Protein AF-A0A8S2EXE2-F1 (afdb_monomer_lite)

Foldseek 3Di:
DPFQWDDDVPDPDTDGPDDDPVPVAQFFHWDCPDPVDIDTLAADRDADQDFRTAHRWAEWDADPVQQKIWICRQVQQFIKIFHADPPDPDSHTGIDTQAHDDADQRGAHRWRYWDADPQGWIWTCRPVNRFIFIWDQDVNHTDGQDTHPPDDDPVSVVVSVVVVVVVVVVVVVVVVVVVVVVVVVVVVVVVVVVVVVVVVVVVVVPPDDDD

Secondary structure (DSSP, 8-state):
--EEEE--TT-SSPEEEEESTT-SS--EEEEEEETTEEEEEEE-SSB--STT-BSS--EEEEETTTTEEEEEEGGGTEEEEEEPPTT-SS--PEEEEEE-BSSSTT-BSSB---EE-TTSEEEEEEGGGTEEEEEEEETT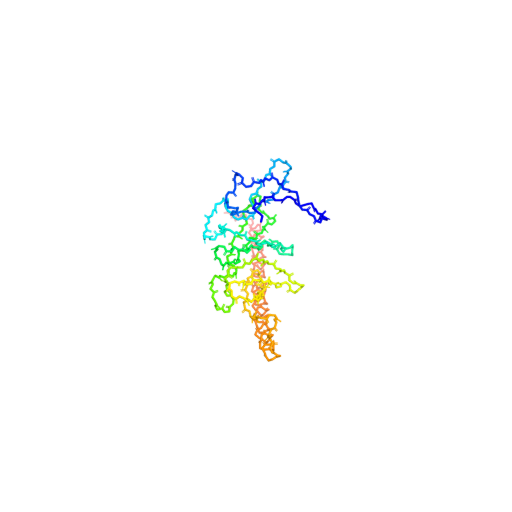EEEEEEE-TTT--HHHHHHHHHHHHHHHHHHHHHHHHHHHHHHHHHHHHHHHHHHHHHHHHHHHHS-----

Organism: NCBI:txid1234261

Radius of gyration: 25.33 Å; chains: 1; bounding box: 37×56×90 Å

Structure (mmCIF, N/CA/C/O backbone):
data_AF-A0A8S2EXE2-F1
#
_entry.id   AF-A0A8S2EXE2-F1
#
loop_
_atom_site.group_PDB
_atom_site.id
_atom_site.type_symbol
_atom_site.label_atom_id
_atom_site.label_alt_id
_atom_site.label_comp_id
_atom_site.label_asym_id
_atom_site.label_entity_id
_atom_site.label_seq_id
_atom_site.pdbx_PDB_ins_code
_atom_site.Cartn_x
_atom_site.Cartn_y
_atom_site.Cartn_z
_atom_site.occupancy
_atom_site.B_iso_or_equiv
_atom_site.auth_seq_id
_atom_site.auth_comp_id
_atom_site.auth_asym_id
_atom_site.auth_atom_id
_atom_site.pdbx_PDB_model_num
ATOM 1 N N . ASN A 1 1 ? -3.928 4.926 -18.328 1.00 43.78 1 ASN A N 1
ATOM 2 C CA . ASN A 1 1 ? -4.796 6.111 -18.515 1.00 43.78 1 ASN A CA 1
ATOM 3 C C . ASN A 1 1 ? -4.429 7.178 -17.500 1.00 43.78 1 ASN A C 1
ATOM 5 O O . ASN A 1 1 ? -4.755 7.020 -16.332 1.00 43.78 1 ASN A O 1
ATOM 9 N N . SER A 1 2 ? -3.748 8.236 -17.940 1.00 51.47 2 SER A N 1
ATOM 10 C CA . SER A 1 2 ? -3.293 9.360 -17.105 1.00 51.47 2 SER A CA 1
ATOM 11 C C . SER A 1 2 ? -4.448 10.324 -16.816 1.00 51.47 2 SER A C 1
ATOM 13 O O . SER A 1 2 ? -4.618 11.340 -17.490 1.00 51.47 2 SER A O 1
ATOM 15 N N . ARG A 1 3 ? -5.309 9.948 -15.868 1.00 47.94 3 ARG A N 1
ATOM 16 C CA . ARG A 1 3 ? -6.522 10.692 -15.507 1.00 47.94 3 ARG A CA 1
ATOM 17 C C . ARG A 1 3 ? -6.799 10.575 -14.012 1.00 47.94 3 ARG A C 1
ATOM 19 O O . ARG A 1 3 ? -6.664 9.489 -13.454 1.00 47.94 3 ARG A O 1
ATOM 26 N N . ILE A 1 4 ? -7.231 11.663 -13.381 1.00 54.75 4 ILE A N 1
ATOM 27 C CA . ILE A 1 4 ? -7.764 11.618 -12.012 1.00 54.75 4 ILE A CA 1
ATOM 28 C C . ILE A 1 4 ? -9.222 11.182 -12.107 1.00 54.75 4 ILE A C 1
ATOM 30 O O . ILE A 1 4 ? -9.989 11.760 -12.881 1.00 54.75 4 ILE A O 1
ATOM 34 N N . GLN A 1 5 ? -9.602 10.151 -11.349 1.00 53.56 5 GLN A N 1
ATOM 35 C CA . GLN A 1 5 ? -10.960 9.615 -11.372 1.00 53.56 5 GLN A CA 1
ATOM 36 C C . GLN A 1 5 ? -11.613 9.636 -9.998 1.00 53.56 5 GLN A C 1
ATOM 38 O O . GLN A 1 5 ? -11.017 9.214 -9.012 1.00 53.56 5 GLN A O 1
ATOM 43 N N . LYS A 1 6 ? -12.875 10.054 -9.962 1.00 54.69 6 LYS A N 1
ATOM 44 C CA . LYS A 1 6 ? -13.755 9.939 -8.804 1.00 54.69 6 LYS A CA 1
ATOM 45 C C . LYS A 1 6 ? -14.551 8.646 -8.889 1.00 54.69 6 LYS A C 1
ATOM 47 O O . LYS A 1 6 ? -15.189 8.383 -9.908 1.00 54.69 6 LYS A O 1
ATOM 52 N N . TRP A 1 7 ? -14.552 7.878 -7.807 1.00 48.66 7 TRP A N 1
ATOM 53 C CA . TRP A 1 7 ? -15.345 6.659 -7.675 1.00 48.66 7 TRP A CA 1
ATOM 54 C C . TRP A 1 7 ? -16.302 6.804 -6.496 1.00 48.66 7 TRP A C 1
ATOM 56 O O . TRP A 1 7 ? -15.881 7.106 -5.382 1.00 48.66 7 TRP A O 1
ATOM 66 N N . LEU A 1 8 ? -17.595 6.619 -6.759 1.00 48.84 8 LEU A N 1
ATOM 67 C CA . LEU A 1 8 ? -18.618 6.561 -5.718 1.00 48.84 8 LEU A CA 1
ATOM 68 C C . LEU A 1 8 ? -18.692 5.139 -5.154 1.00 48.84 8 LEU A C 1
ATOM 70 O O . LEU A 1 8 ? -18.437 4.167 -5.869 1.00 48.84 8 LEU A O 1
ATOM 74 N N . LEU A 1 9 ? -19.052 5.013 -3.875 1.00 39.03 9 LEU A N 1
ATOM 75 C CA . LEU A 1 9 ? -19.226 3.710 -3.235 1.00 39.03 9 LEU A CA 1
ATOM 76 C C . LEU A 1 9 ? -20.278 2.892 -4.008 1.00 39.03 9 LEU A C 1
ATOM 78 O O . LEU A 1 9 ? -21.403 3.348 -4.187 1.00 39.03 9 LEU A O 1
ATOM 82 N N . GLY A 1 10 ? -19.896 1.701 -4.480 1.00 51.94 10 GLY A N 1
ATOM 83 C CA . GLY A 1 10 ? -20.763 0.819 -5.274 1.00 51.94 10 GLY A CA 1
ATOM 84 C C . GLY A 1 10 ? -20.742 1.054 -6.792 1.00 51.94 10 GLY A C 1
ATOM 85 O O . GLY A 1 10 ? -21.452 0.359 -7.513 1.00 51.94 10 GLY A O 1
ATOM 86 N N . ALA A 1 11 ? -19.935 1.990 -7.303 1.00 49.50 11 ALA A N 1
ATOM 87 C CA . ALA A 1 11 ? -19.827 2.231 -8.742 1.00 49.50 11 ALA A CA 1
ATOM 88 C C . ALA A 1 11 ? -18.979 1.161 -9.458 1.00 49.50 11 ALA A C 1
ATOM 90 O O . ALA A 1 11 ? -17.901 0.791 -8.993 1.00 49.50 11 ALA A O 1
ATOM 91 N N . SER A 1 12 ? -19.427 0.725 -10.639 1.00 49.81 12 SER A N 1
ATOM 92 C CA . SER A 1 12 ? -18.684 -0.180 -11.533 1.00 49.81 12 SER A CA 1
ATOM 93 C C . SER A 1 12 ? -17.707 0.544 -12.473 1.00 49.81 12 SER A C 1
ATOM 95 O O . SER A 1 12 ? -16.945 -0.104 -13.188 1.00 49.81 12 SER A O 1
ATOM 97 N N . SER A 1 13 ? -17.712 1.882 -12.486 1.00 46.81 13 SER A N 1
ATOM 98 C CA . SER A 1 13 ? -16.797 2.722 -13.269 1.00 46.81 13 SER A CA 1
ATOM 99 C C . SER A 1 13 ? -16.632 4.110 -12.639 1.00 46.81 13 SER A C 1
ATOM 101 O O . SER A 1 13 ? -17.601 4.658 -12.114 1.00 46.81 13 SER A O 1
ATOM 103 N N . GLY A 1 14 ? -15.439 4.705 -12.729 1.00 55.44 14 GLY A N 1
ATOM 104 C CA . GLY A 1 14 ? -15.151 6.050 -12.213 1.00 55.44 14 GLY A CA 1
ATOM 105 C C . GLY A 1 14 ? -15.312 7.183 -13.232 1.00 55.44 14 GLY A C 1
ATOM 106 O O . GLY A 1 14 ? -15.078 7.002 -14.430 1.00 55.44 14 GLY A O 1
ATOM 107 N N . THR A 1 15 ? -15.635 8.379 -12.737 1.00 58.25 15 THR A N 1
ATOM 108 C CA . THR A 1 15 ? -15.770 9.621 -13.518 1.00 58.25 15 THR A CA 1
ATOM 109 C C . THR A 1 15 ? -14.430 10.344 -13.607 1.00 58.25 15 THR A C 1
ATOM 111 O O . THR A 1 15 ? -13.771 10.545 -12.592 1.00 58.25 15 THR A O 1
ATOM 114 N N . THR A 1 16 ? -14.013 10.764 -14.801 1.00 57.56 16 THR A N 1
ATOM 115 C CA . THR A 1 16 ? -12.760 11.517 -15.001 1.00 57.56 16 THR A CA 1
ATOM 116 C C . THR A 1 16 ? -12.937 12.982 -14.600 1.00 57.56 16 THR A C 1
ATOM 118 O O . THR A 1 16 ? -13.797 13.652 -15.159 1.00 57.56 16 THR A O 1
ATOM 121 N N . LEU A 1 17 ? -12.128 13.473 -13.657 1.00 56.22 17 LEU A N 1
ATOM 122 C CA . LEU A 1 17 ? -12.177 14.857 -13.161 1.00 56.22 17 LEU A CA 1
ATOM 123 C C . LEU A 1 17 ? -11.232 15.804 -13.920 1.00 56.22 17 LEU A C 1
ATOM 125 O O . LEU A 1 17 ? -11.503 16.994 -14.008 1.00 56.22 17 LEU A O 1
ATOM 129 N N . THR A 1 18 ? -10.133 15.291 -14.477 1.00 54.22 18 THR A N 1
ATOM 130 C CA . THR A 1 18 ? -9.231 16.046 -15.365 1.00 54.22 18 THR A CA 1
ATOM 131 C C . THR A 1 18 ? -8.449 15.094 -16.280 1.00 54.22 18 THR A C 1
ATOM 133 O O . THR A 1 18 ? -8.228 13.927 -15.926 1.00 54.22 18 THR A O 1
ATOM 136 N N . SER A 1 19 ? -8.058 15.572 -17.466 1.00 50.47 19 SER A N 1
ATOM 137 C CA . SER A 1 19 ? -7.368 14.802 -18.512 1.00 50.47 19 SER A CA 1
ATOM 138 C C . SER A 1 19 ? -6.109 15.505 -19.028 1.00 50.47 19 SER A C 1
ATOM 140 O O . SER A 1 19 ? -6.178 16.682 -19.362 1.00 50.47 19 SER A O 1
ATOM 142 N N . TYR A 1 20 ? -5.019 14.731 -19.139 1.00 45.31 20 TYR A N 1
ATOM 143 C CA . TYR A 1 20 ? -3.708 14.904 -19.808 1.00 45.31 20 TYR A CA 1
ATOM 144 C C . TYR A 1 20 ? -3.058 16.300 -19.946 1.00 45.31 20 TYR A C 1
ATOM 146 O O . TYR A 1 20 ? -1.873 16.418 -19.651 1.00 45.31 20 TYR A O 1
ATOM 154 N N . ASN A 1 21 ? -3.765 17.357 -20.348 1.00 45.62 21 ASN A N 1
ATOM 155 C CA . ASN A 1 21 ? -3.145 18.636 -20.720 1.00 45.62 21 ASN A CA 1
ATOM 156 C C . ASN A 1 21 ? -2.601 19.455 -19.531 1.00 45.62 21 ASN A C 1
ATOM 158 O O . ASN A 1 21 ? -1.876 20.416 -19.762 1.00 45.62 21 ASN A O 1
ATOM 162 N N . GLU A 1 22 ? -2.866 19.047 -18.283 1.00 46.47 22 GLU A N 1
ATOM 163 C CA . GLU A 1 22 ? -2.292 19.674 -17.074 1.00 46.47 22 GLU A CA 1
ATOM 164 C C . GLU A 1 22 ? -1.470 18.722 -16.181 1.00 46.47 22 GLU A C 1
ATOM 166 O O . GLU A 1 22 ? -0.965 19.128 -15.138 1.00 46.47 22 GLU A O 1
ATOM 171 N N . LEU A 1 23 ? -1.316 17.443 -16.549 1.00 51.91 23 LEU A N 1
ATOM 172 C CA . LEU A 1 23 ? -0.724 16.415 -15.675 1.00 51.91 23 LEU A CA 1
ATOM 173 C C . LEU A 1 23 ? 0.112 15.414 -16.482 1.00 51.91 23 LEU A C 1
ATOM 175 O O . LEU A 1 23 ? -0.217 14.230 -16.570 1.00 51.91 23 LEU A O 1
ATOM 179 N N . SER A 1 24 ? 1.213 15.879 -17.067 1.00 40.88 24 SER A N 1
ATOM 180 C CA . SER A 1 24 ? 2.084 15.090 -17.952 1.00 40.88 24 SER A CA 1
ATOM 181 C C . SER A 1 24 ? 2.764 13.870 -17.302 1.00 40.88 24 SER A C 1
ATOM 183 O O . SER A 1 24 ? 3.432 13.115 -18.000 1.00 40.88 24 SER A O 1
ATOM 185 N N . SER A 1 25 ? 2.585 13.623 -16.000 1.00 51.00 25 SER A N 1
ATOM 186 C CA . SER A 1 25 ? 2.956 12.394 -15.275 1.00 51.00 25 SER A CA 1
ATOM 187 C C . SER A 1 25 ? 2.327 12.450 -13.875 1.00 51.00 25 SER A C 1
ATOM 189 O O . SER A 1 25 ? 2.848 13.176 -13.026 1.00 51.00 25 SER A O 1
ATOM 191 N N . PRO A 1 26 ? 1.191 11.783 -13.588 1.00 54.88 26 PRO A N 1
ATOM 192 C CA . PRO A 1 26 ? 0.554 11.913 -12.281 1.00 54.88 26 PRO A CA 1
ATOM 193 C C . PRO A 1 26 ? 1.374 11.168 -11.223 1.00 54.88 26 PRO A C 1
ATOM 195 O O . PRO A 1 26 ? 1.246 9.964 -11.044 1.00 54.88 26 PRO A O 1
ATOM 198 N N . ASN A 1 27 ? 2.210 11.902 -10.497 1.00 52.50 27 ASN A N 1
ATOM 199 C CA . ASN A 1 27 ? 3.045 11.384 -9.411 1.00 52.50 27 ASN A CA 1
ATOM 200 C C . ASN A 1 27 ? 2.335 11.462 -8.052 1.00 52.50 27 ASN A C 1
ATOM 202 O O . ASN A 1 27 ? 2.967 11.625 -7.008 1.00 52.50 27 ASN A O 1
ATOM 206 N N . SER A 1 28 ? 0.999 11.451 -8.050 1.00 52.97 28 SER A N 1
ATOM 207 C CA . SER A 1 28 ? 0.178 11.582 -6.843 1.00 52.97 28 SER A CA 1
ATOM 208 C C . SER A 1 28 ? -1.221 11.019 -7.013 1.00 52.97 28 SER A C 1
ATOM 210 O O . SER A 1 28 ? -1.784 11.036 -8.108 1.00 52.97 28 SER A O 1
ATOM 212 N N . ILE A 1 29 ? -1.784 10.564 -5.897 1.00 56.81 29 ILE A N 1
ATOM 213 C CA . ILE A 1 29 ? -3.162 10.089 -5.779 1.00 56.81 29 ILE A CA 1
ATOM 214 C C . ILE A 1 29 ? -3.973 11.193 -5.109 1.00 56.81 29 ILE A C 1
ATOM 216 O O . ILE A 1 29 ? -3.570 11.726 -4.074 1.00 56.81 29 ILE A O 1
ATOM 220 N N . PHE A 1 30 ? -5.121 11.526 -5.692 1.00 57.25 30 PHE A N 1
ATOM 221 C CA . PHE A 1 30 ? -6.022 12.555 -5.182 1.00 57.25 30 PHE A CA 1
ATOM 222 C C . PHE A 1 30 ? -7.317 11.923 -4.683 1.00 57.25 30 PHE A C 1
ATOM 224 O O . PHE A 1 30 ? -7.875 11.047 -5.345 1.00 57.25 30 PHE A O 1
ATOM 231 N N . VAL A 1 31 ? -7.817 12.403 -3.545 1.00 53.69 31 VAL A N 1
ATOM 232 C CA . VAL A 1 31 ? -9.176 12.114 -3.070 1.00 53.69 31 VAL A CA 1
ATOM 233 C C . VAL A 1 31 ? -9.955 13.423 -3.046 1.00 53.69 31 VAL A C 1
ATOM 235 O O . VAL A 1 31 ? -9.473 14.446 -2.559 1.00 53.69 31 VAL A O 1
ATOM 238 N N . ASP A 1 32 ? -11.154 13.382 -3.618 1.00 47.00 32 ASP A N 1
ATOM 239 C CA . ASP A 1 32 ? -12.111 14.485 -3.616 1.00 47.00 32 ASP A CA 1
ATOM 240 C C . ASP A 1 32 ? -12.873 14.458 -2.284 1.00 47.00 32 ASP A C 1
ATOM 242 O O . ASP A 1 32 ? -13.750 13.614 -2.089 1.00 47.00 32 ASP A O 1
ATOM 246 N N . THR A 1 33 ? -12.481 15.307 -1.331 1.00 50.53 33 THR A N 1
ATOM 247 C CA . THR A 1 33 ? -13.028 15.287 0.039 1.00 50.53 33 THR A CA 1
ATOM 248 C C . THR A 1 33 ? -14.319 16.105 0.159 1.00 50.53 33 THR A C 1
ATOM 250 O O . THR A 1 33 ? -15.148 15.820 1.020 1.00 50.53 33 THR A O 1
ATOM 253 N N . THR A 1 34 ? -14.546 17.053 -0.758 1.00 49.59 34 THR A N 1
ATOM 254 C CA . THR A 1 34 ? -15.818 17.748 -1.033 1.00 49.59 34 THR A CA 1
ATOM 255 C C . THR A 1 34 ? -15.841 18.125 -2.513 1.00 49.59 34 THR A C 1
ATOM 257 O O . THR A 1 34 ? -14.774 18.317 -3.076 1.00 49.59 34 THR A O 1
ATOM 260 N N . SER A 1 35 ? -17.005 18.312 -3.158 1.00 51.09 35 SER A N 1
ATOM 261 C CA . SER A 1 35 ? -17.092 18.591 -4.615 1.00 51.09 35 SER A CA 1
ATOM 262 C C . SER A 1 35 ? -16.386 19.876 -5.104 1.00 51.09 35 SER A C 1
ATOM 264 O O . SER A 1 35 ? -16.577 20.278 -6.250 1.00 51.09 35 SER A O 1
ATOM 266 N N . THR A 1 36 ? -15.641 20.557 -4.233 1.00 46.06 36 THR A N 1
ATOM 267 C CA . THR A 1 36 ? -14.895 21.792 -4.475 1.00 46.06 36 THR A CA 1
ATOM 268 C C . THR A 1 36 ? -13.452 21.753 -3.947 1.00 46.06 36 THR A C 1
ATOM 270 O O . THR A 1 36 ? -12.743 22.747 -4.099 1.00 46.06 36 THR A O 1
ATOM 273 N N . LYS A 1 37 ? -12.980 20.650 -3.335 1.00 52.66 37 LYS A N 1
ATOM 274 C CA . LYS A 1 37 ? -11.606 20.529 -2.813 1.00 52.66 37 LYS A CA 1
ATOM 275 C C . LYS A 1 37 ? -11.005 19.151 -3.091 1.00 52.66 37 LYS A C 1
ATOM 277 O O . LYS A 1 37 ? -11.411 18.142 -2.519 1.00 52.66 37 LYS A O 1
ATOM 282 N N . SER A 1 38 ? -9.960 19.139 -3.914 1.00 54.69 38 SER A N 1
ATOM 283 C CA . SER A 1 38 ? -9.096 17.976 -4.119 1.00 54.69 38 SER A CA 1
ATOM 284 C C . SER A 1 38 ? -7.887 18.040 -3.191 1.00 54.69 38 SER A C 1
ATOM 286 O O . SER A 1 38 ? -7.263 19.092 -3.053 1.00 54.69 38 SER A O 1
ATOM 288 N N . GLN A 1 39 ? -7.539 16.910 -2.581 1.00 65.56 39 GLN A N 1
ATOM 289 C CA . GLN A 1 39 ? -6.373 16.792 -1.712 1.00 65.56 39 GLN A CA 1
ATOM 290 C C . GLN A 1 39 ? -5.478 15.643 -2.169 1.00 65.56 39 GLN A C 1
ATOM 292 O O . GLN A 1 39 ? -5.967 14.582 -2.562 1.00 65.56 39 GLN A O 1
ATOM 297 N N . ILE A 1 40 ? -4.163 15.860 -2.112 1.00 69.06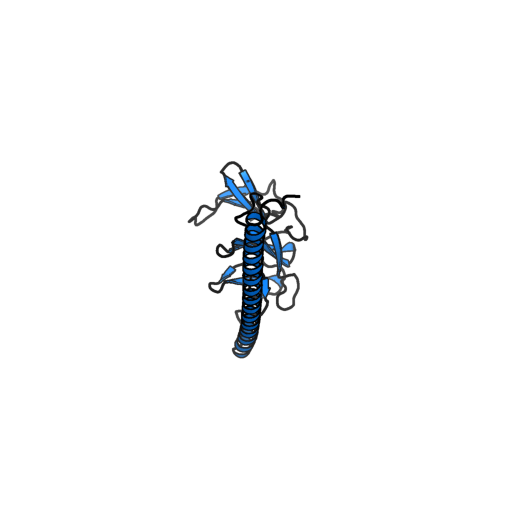 40 ILE A N 1
ATOM 298 C CA . ILE A 1 40 ? -3.173 14.800 -2.308 1.00 69.06 40 ILE A CA 1
ATOM 299 C C . ILE A 1 40 ? -3.230 13.874 -1.093 1.00 69.06 40 ILE A C 1
ATOM 301 O O . ILE A 1 40 ? -3.136 14.332 0.043 1.00 69.06 40 ILE A O 1
ATOM 305 N N . VAL A 1 41 ? -3.398 12.578 -1.340 1.00 71.69 41 VAL A N 1
ATOM 306 C CA . VAL A 1 41 ? -3.449 11.545 -0.291 1.00 71.69 41 VAL A CA 1
ATOM 307 C C . VAL A 1 41 ? -2.274 10.573 -0.348 1.00 71.69 41 VAL A C 1
ATOM 309 O O . VAL A 1 41 ? -2.141 9.727 0.524 1.00 71.69 41 VAL A O 1
ATOM 312 N N . ALA A 1 42 ? -1.449 10.666 -1.388 1.00 77.94 42 ALA A N 1
ATOM 313 C CA . ALA A 1 42 ? -0.182 9.963 -1.538 1.00 77.94 42 ALA A CA 1
ATOM 314 C C . ALA A 1 42 ? 0.612 10.624 -2.666 1.00 77.94 42 ALA A C 1
ATOM 316 O O . ALA A 1 42 ? 0.021 11.037 -3.670 1.00 77.94 42 ALA A O 1
ATOM 317 N N . GLY A 1 43 ? 1.934 10.696 -2.526 1.00 80.75 43 GLY A N 1
ATOM 318 C CA . GLY A 1 43 ? 2.758 11.542 -3.385 1.00 80.75 43 GLY A CA 1
ATOM 319 C C . GLY A 1 43 ? 2.860 12.979 -2.864 1.00 80.75 43 GLY A C 1
ATOM 320 O O . GLY A 1 43 ? 2.197 13.365 -1.903 1.00 80.75 43 GLY A O 1
ATOM 321 N N . THR A 1 44 ? 3.649 13.798 -3.556 1.00 76.69 44 THR A N 1
ATOM 322 C CA . THR A 1 44 ? 3.857 15.231 -3.243 1.00 76.69 44 THR A CA 1
ATOM 323 C C . THR A 1 44 ? 3.415 16.172 -4.370 1.00 76.69 44 THR A C 1
ATOM 325 O O . THR A 1 44 ? 3.694 17.368 -4.369 1.00 76.69 44 THR A O 1
ATOM 328 N N . GLY A 1 45 ? 2.755 15.635 -5.387 1.00 71.44 45 GLY A N 1
ATOM 329 C CA . GLY A 1 45 ? 2.401 16.304 -6.638 1.00 71.44 45 GLY A CA 1
ATOM 330 C C . GLY A 1 45 ? 3.540 16.337 -7.658 1.00 71.44 45 GLY A C 1
ATOM 331 O O . GLY A 1 45 ? 3.324 16.759 -8.792 1.00 71.44 45 GLY A O 1
ATOM 332 N N . ARG A 1 46 ? 4.750 15.893 -7.289 1.00 76.44 46 ARG A N 1
ATOM 333 C CA . ARG A 1 46 ? 5.956 15.954 -8.126 1.00 76.44 46 ARG A CA 1
ATOM 334 C C . ARG A 1 46 ? 6.593 14.579 -8.285 1.00 76.44 46 ARG A C 1
ATOM 336 O O . ARG A 1 46 ? 6.560 13.767 -7.365 1.00 76.44 46 ARG A O 1
ATOM 343 N N . SER A 1 47 ? 7.176 14.345 -9.462 1.00 81.81 47 SER A N 1
ATOM 344 C CA . SER A 1 47 ? 7.960 13.135 -9.720 1.00 81.81 47 SER A CA 1
ATOM 345 C C . SER A 1 47 ? 9.179 13.109 -8.822 1.00 81.81 47 SER A C 1
ATOM 347 O O . SER A 1 47 ? 9.879 14.117 -8.723 1.00 81.81 47 SER A O 1
ATOM 349 N N . GLY A 1 48 ? 9.477 11.956 -8.241 1.00 86.94 48 GLY A N 1
ATOM 350 C CA . GLY A 1 48 ? 10.699 11.779 -7.475 1.00 86.94 48 GLY A CA 1
ATOM 351 C C . GLY A 1 48 ? 10.840 10.371 -6.924 1.00 86.94 48 GLY A C 1
ATOM 352 O O . GLY A 1 48 ? 9.976 9.525 -7.140 1.00 86.94 48 GLY A O 1
ATOM 353 N N . ASN A 1 49 ? 11.954 10.121 -6.244 1.00 92.62 49 ASN A N 1
ATOM 354 C CA . ASN A 1 49 ? 12.322 8.809 -5.708 1.00 92.62 49 ASN A CA 1
ATOM 355 C C . ASN A 1 49 ? 12.539 8.811 -4.190 1.00 92.62 49 ASN A C 1
ATOM 357 O O . ASN A 1 49 ? 12.867 7.771 -3.619 1.00 92.62 49 ASN A O 1
ATOM 361 N N . GLN A 1 50 ? 12.372 9.960 -3.532 1.00 92.94 50 GLN A N 1
ATOM 362 C CA . GLN A 1 50 ? 12.416 10.023 -2.075 1.00 92.94 50 GLN A CA 1
ATOM 363 C C . GLN A 1 50 ? 11.202 9.299 -1.486 1.00 92.94 50 GLN A C 1
ATOM 365 O O . GLN A 1 50 ? 10.195 9.098 -2.170 1.00 92.94 50 GLN A O 1
ATOM 370 N N . THR A 1 51 ? 11.294 8.876 -0.227 1.00 87.19 51 THR A N 1
ATOM 371 C CA . THR A 1 51 ? 10.119 8.457 0.556 1.00 87.19 51 THR A CA 1
ATOM 372 C C . THR A 1 51 ? 9.037 9.521 0.424 1.00 87.19 51 THR A C 1
ATOM 374 O O . THR A 1 51 ? 9.388 10.686 0.512 1.00 87.19 51 THR A O 1
ATOM 377 N N . ASP A 1 52 ? 7.780 9.120 0.214 1.00 84.38 52 ASP A N 1
ATOM 378 C CA . ASP A 1 52 ? 6.617 9.980 -0.101 1.00 84.38 52 ASP A CA 1
ATOM 379 C C . ASP A 1 52 ? 6.477 10.498 -1.543 1.00 84.38 52 ASP A C 1
ATOM 381 O O . ASP A 1 52 ? 5.380 10.904 -1.929 1.00 84.38 52 ASP A O 1
ATOM 385 N N . GLN A 1 53 ? 7.526 10.435 -2.366 1.00 88.62 53 GLN A N 1
ATOM 386 C CA . GLN A 1 53 ? 7.469 10.824 -3.776 1.00 88.62 53 GLN A CA 1
ATOM 387 C C . GLN A 1 53 ? 7.141 9.617 -4.650 1.00 88.62 53 GLN A C 1
ATOM 389 O O . GLN A 1 53 ? 7.507 8.490 -4.336 1.00 88.62 53 GLN A O 1
ATOM 394 N N . LEU A 1 54 ? 6.464 9.841 -5.771 1.00 85.25 54 LEU A N 1
ATOM 395 C CA . LEU A 1 54 ? 6.134 8.772 -6.713 1.00 85.25 54 LEU A CA 1
ATOM 396 C C . LEU A 1 54 ? 6.730 9.088 -8.083 1.00 85.25 54 LEU A C 1
ATOM 398 O O . LEU A 1 54 ? 6.983 10.247 -8.415 1.00 85.25 54 LEU A O 1
ATOM 402 N N . SER A 1 55 ? 6.944 8.052 -8.880 1.00 90.06 55 SER A N 1
ATOM 403 C CA . SER A 1 55 ? 7.428 8.116 -10.251 1.00 90.06 55 SER A CA 1
ATOM 404 C C . SER A 1 55 ? 6.613 7.154 -11.107 1.00 90.06 55 SER A C 1
ATOM 406 O O . SER A 1 55 ? 6.797 5.939 -11.071 1.00 90.06 55 SER A O 1
ATOM 408 N N . SER A 1 56 ? 5.692 7.701 -11.903 1.00 87.31 56 SER A N 1
ATOM 409 C CA . SER A 1 56 ? 4.804 6.916 -12.780 1.00 87.31 56 SER A CA 1
ATOM 410 C C . SER A 1 56 ? 4.039 5.779 -12.066 1.00 87.31 56 SER A C 1
ATOM 412 O O . SER A 1 56 ? 4.062 4.651 -12.552 1.00 87.31 56 SER A O 1
ATOM 414 N N . PRO A 1 57 ? 3.363 6.020 -10.926 1.00 88.81 57 PRO A N 1
ATOM 415 C CA . PRO A 1 57 ? 2.644 4.969 -10.205 1.00 88.81 57 PRO A CA 1
ATOM 416 C C . PRO A 1 57 ? 1.534 4.347 -11.072 1.00 88.81 57 PRO A C 1
ATOM 418 O O . PRO A 1 57 ? 0.780 5.070 -11.728 1.00 88.81 57 PRO A O 1
ATOM 421 N N . LEU A 1 58 ? 1.414 3.014 -11.068 1.00 85.12 58 LEU A N 1
ATOM 422 C CA . LEU A 1 58 ? 0.450 2.287 -11.918 1.00 85.12 58 LEU A CA 1
ATOM 423 C C . LEU A 1 58 ? -0.671 1.586 -11.147 1.00 85.12 58 LEU A C 1
ATOM 425 O O . LEU A 1 58 ? -1.768 1.435 -11.684 1.00 85.12 58 LEU A O 1
ATOM 429 N N . GLY A 1 59 ? -0.419 1.203 -9.897 1.00 85.00 59 GLY A N 1
ATOM 430 C CA . GLY A 1 59 ? -1.347 0.420 -9.086 1.00 85.00 59 GLY A CA 1
ATOM 431 C C . GLY A 1 59 ? -1.552 1.012 -7.707 1.00 85.00 59 GLY A C 1
ATOM 432 O O . GLY A 1 59 ? -0.621 1.569 -7.125 1.00 85.00 59 GLY A O 1
ATOM 433 N N . ILE A 1 60 ? -2.767 0.885 -7.173 1.00 89.31 60 ILE A N 1
ATOM 434 C CA . ILE A 1 60 ? -3.114 1.382 -5.840 1.00 89.31 60 ILE A CA 1
ATOM 435 C C . ILE A 1 60 ? -4.012 0.380 -5.123 1.00 89.31 60 ILE A C 1
ATOM 437 O O . ILE A 1 60 ? -4.924 -0.194 -5.720 1.00 89.31 60 ILE A O 1
ATOM 441 N N . LYS A 1 61 ? -3.808 0.202 -3.817 1.00 87.38 61 LYS A N 1
ATOM 442 C CA . LYS A 1 61 ? -4.680 -0.641 -3.001 1.00 87.38 61 LYS A CA 1
ATOM 443 C C . LYS A 1 61 ? -4.851 -0.083 -1.602 1.00 87.38 61 LYS A C 1
ATOM 445 O O . LYS A 1 61 ? -3.877 0.111 -0.883 1.00 87.38 61 LYS A O 1
ATOM 450 N N . PHE A 1 62 ? -6.103 0.129 -1.209 1.00 84.62 62 PHE A N 1
ATOM 451 C CA . PHE A 1 62 ? -6.438 0.551 0.144 1.00 84.62 62 PHE A CA 1
ATOM 452 C C . PHE A 1 62 ? -6.762 -0.653 1.029 1.00 84.62 62 PHE A C 1
ATOM 454 O O . PHE A 1 62 ? -7.622 -1.473 0.693 1.00 84.62 62 PHE A O 1
ATOM 461 N N . ASP A 1 63 ? -6.073 -0.745 2.160 1.00 83.50 63 ASP A N 1
ATOM 462 C CA . ASP A 1 63 ? -6.379 -1.644 3.261 1.00 83.50 63 ASP A CA 1
ATOM 463 C C . ASP A 1 63 ? -7.211 -0.902 4.307 1.00 83.50 63 ASP A C 1
ATOM 465 O O . ASP A 1 63 ? -6.686 -0.185 5.160 1.00 83.50 63 ASP A O 1
ATOM 469 N N . LEU A 1 64 ? -8.527 -1.107 4.255 1.00 76.06 64 LEU A N 1
ATOM 470 C CA . LEU A 1 64 ? -9.469 -0.524 5.210 1.00 76.06 64 LEU A CA 1
ATOM 471 C C . LEU A 1 64 ? -9.239 -1.001 6.649 1.00 76.06 64 LEU A C 1
ATOM 473 O O . LEU A 1 64 ? -9.654 -0.316 7.578 1.00 76.06 64 LEU A O 1
ATOM 477 N N . ARG A 1 65 ? -8.608 -2.167 6.852 1.00 80.31 65 ARG A N 1
ATOM 478 C CA . ARG A 1 65 ? -8.418 -2.733 8.192 1.00 80.31 65 ARG A CA 1
ATOM 479 C C . ARG A 1 65 ? -7.369 -1.961 8.981 1.00 80.31 65 ARG A C 1
ATOM 481 O O . ARG A 1 65 ? -7.566 -1.724 10.166 1.00 80.31 65 ARG A O 1
ATOM 488 N N . ASN A 1 66 ? -6.275 -1.592 8.320 1.00 79.06 66 ASN A N 1
ATOM 489 C CA . ASN A 1 66 ? -5.144 -0.909 8.947 1.00 79.06 66 ASN A CA 1
ATOM 490 C C . ASN A 1 66 ? -4.987 0.546 8.485 1.00 79.06 66 ASN A C 1
ATOM 492 O O . ASN A 1 66 ? -4.023 1.198 8.878 1.00 79.06 66 ASN A O 1
ATOM 496 N N . LEU A 1 67 ? -5.918 1.044 7.662 1.00 82.81 67 LEU A N 1
ATOM 497 C CA . LEU A 1 67 ? -5.903 2.390 7.082 1.00 82.81 67 LEU A CA 1
ATOM 498 C C . LEU A 1 67 ? -4.593 2.688 6.337 1.00 82.81 67 LEU A C 1
ATOM 500 O O . LEU A 1 67 ? -3.988 3.744 6.505 1.00 82.81 67 LEU A O 1
ATOM 504 N N . ASN A 1 68 ? -4.159 1.741 5.504 1.00 84.69 68 ASN A N 1
ATOM 505 C CA . ASN A 1 68 ? -2.959 1.871 4.679 1.00 84.69 68 ASN A CA 1
ATOM 506 C C . ASN A 1 68 ? -3.336 1.974 3.198 1.00 84.69 68 ASN A C 1
ATOM 508 O O . ASN A 1 68 ? -4.130 1.179 2.698 1.00 84.69 68 ASN A O 1
ATOM 512 N N . LEU A 1 69 ? -2.720 2.901 2.471 1.00 87.38 69 LEU A N 1
ATOM 513 C CA . LEU A 1 69 ? -2.735 2.941 1.012 1.00 87.38 69 LEU A CA 1
ATOM 514 C C . LEU A 1 69 ? -1.391 2.454 0.489 1.00 87.38 69 LEU A C 1
ATOM 516 O O . LEU A 1 69 ? -0.359 3.059 0.756 1.00 87.38 69 LEU A O 1
ATOM 520 N N . TYR A 1 70 ? -1.410 1.372 -0.272 1.00 90.06 70 TYR A N 1
ATOM 521 C CA . TYR A 1 70 ? -0.240 0.858 -0.966 1.00 90.06 70 TYR A CA 1
ATOM 522 C C . TYR A 1 70 ? -0.251 1.344 -2.410 1.00 90.06 70 TYR A C 1
ATOM 524 O O . TYR A 1 70 ? -1.303 1.346 -3.055 1.00 90.06 70 TYR A O 1
ATOM 532 N N . VAL A 1 71 ? 0.913 1.731 -2.918 1.00 92.62 71 VAL A N 1
ATOM 533 C CA . VAL A 1 71 ? 1.101 2.266 -4.266 1.00 92.62 71 VAL A CA 1
ATOM 534 C C . VAL A 1 71 ? 2.221 1.503 -4.958 1.00 92.62 71 VAL A C 1
ATOM 536 O O . VAL A 1 71 ? 3.333 1.430 -4.438 1.00 92.62 71 VAL A O 1
ATOM 539 N N . ALA A 1 72 ? 1.928 0.934 -6.128 1.00 93.81 72 ALA A N 1
ATOM 540 C CA . ALA A 1 72 ? 2.921 0.347 -7.015 1.00 93.81 72 ALA A CA 1
ATOM 541 C C . ALA A 1 72 ? 3.586 1.480 -7.787 1.00 93.81 72 ALA A C 1
ATOM 543 O O . ALA A 1 72 ? 3.059 1.990 -8.781 1.00 93.81 72 ALA A O 1
ATOM 544 N N . ASP A 1 73 ? 4.731 1.898 -7.268 1.00 94.69 73 ASP A N 1
ATOM 545 C CA . ASP A 1 73 ? 5.520 3.009 -7.763 1.00 94.69 73 ASP A CA 1
ATOM 546 C C . ASP A 1 73 ? 6.466 2.502 -8.858 1.00 94.69 73 ASP A C 1
ATOM 548 O O . ASP A 1 73 ? 7.656 2.254 -8.641 1.00 94.69 73 ASP A O 1
ATOM 552 N N . TYR A 1 74 ? 5.871 2.244 -10.025 1.00 93.94 74 TYR A N 1
ATOM 553 C CA . TYR A 1 74 ? 6.483 1.540 -11.152 1.00 93.94 74 TYR A CA 1
ATOM 554 C C . TYR A 1 74 ? 7.846 2.119 -11.543 1.00 93.94 74 TYR A C 1
ATOM 556 O O . TYR A 1 74 ? 8.817 1.373 -11.649 1.00 93.94 74 TYR A O 1
ATOM 564 N N . GLY A 1 75 ? 7.945 3.443 -11.703 1.00 93.12 75 GLY A N 1
ATOM 565 C CA . GLY A 1 75 ? 9.174 4.113 -12.135 1.00 93.12 75 GLY A CA 1
ATOM 566 C C . GLY A 1 75 ? 10.306 4.036 -11.111 1.00 93.12 75 GLY A C 1
ATOM 567 O O . GLY A 1 75 ? 11.472 4.133 -11.485 1.00 93.12 75 GLY A O 1
ATOM 568 N N . ASN A 1 76 ? 9.978 3.802 -9.839 1.00 96.19 76 ASN A N 1
ATOM 569 C CA . ASN A 1 76 ? 10.948 3.599 -8.764 1.00 96.19 76 ASN A CA 1
ATOM 570 C C . ASN A 1 76 ? 11.128 2.119 -8.384 1.00 96.19 76 ASN A C 1
ATOM 572 O O . ASN A 1 76 ? 11.903 1.817 -7.478 1.00 96.19 76 ASN A O 1
ATOM 576 N N . ASN A 1 77 ? 10.456 1.188 -9.074 1.00 96.62 77 ASN A N 1
ATOM 577 C CA . ASN A 1 77 ? 10.528 -0.253 -8.821 1.00 96.62 77 ASN A CA 1
ATOM 578 C C . ASN A 1 77 ? 10.203 -0.645 -7.368 1.00 96.62 77 ASN A C 1
ATOM 580 O O . ASN A 1 77 ? 10.866 -1.505 -6.794 1.00 96.62 77 ASN A O 1
ATOM 584 N N . ARG A 1 78 ? 9.207 -0.011 -6.744 1.00 95.44 78 ARG A N 1
ATOM 585 C CA . ARG A 1 78 ? 8.904 -0.232 -5.321 1.00 95.44 78 ARG A CA 1
ATOM 586 C C . ARG A 1 78 ? 7.411 -0.280 -5.027 1.00 95.44 78 ARG A C 1
ATOM 588 O O . ARG A 1 78 ? 6.597 0.160 -5.837 1.00 95.44 78 ARG A O 1
ATOM 595 N N . ILE A 1 79 ? 7.069 -0.775 -3.839 1.00 94.00 79 ILE A N 1
ATOM 596 C CA . ILE A 1 79 ? 5.764 -0.513 -3.221 1.00 94.00 79 ILE A CA 1
ATOM 597 C C . ILE A 1 79 ? 5.954 0.509 -2.107 1.00 94.00 79 ILE A C 1
ATOM 599 O O . ILE A 1 79 ? 6.687 0.255 -1.146 1.00 94.00 79 ILE A O 1
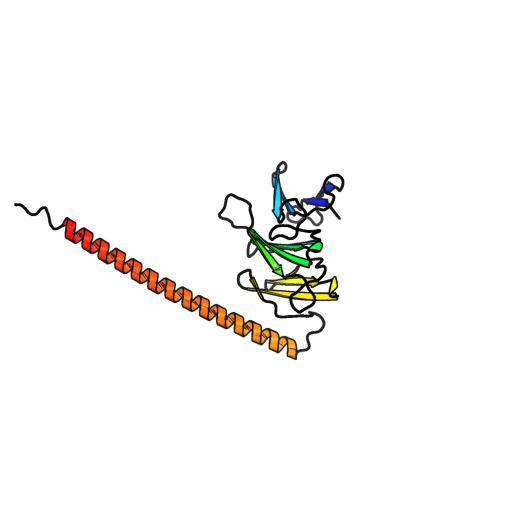ATOM 603 N N . GLU A 1 80 ? 5.258 1.633 -2.222 1.00 93.19 80 GLU A N 1
ATOM 604 C CA . GLU A 1 80 ? 5.195 2.667 -1.192 1.00 93.19 80 GLU A CA 1
ATOM 605 C C . GLU A 1 80 ? 3.896 2.501 -0.393 1.00 93.19 80 GLU A C 1
ATOM 607 O O . GLU A 1 80 ? 2.827 2.280 -0.964 1.00 93.19 80 GLU A O 1
ATOM 612 N N . LYS A 1 81 ? 3.973 2.577 0.934 1.00 91.06 81 LYS A N 1
ATOM 613 C CA . LYS A 1 81 ? 2.823 2.518 1.841 1.00 91.06 81 LYS A CA 1
ATOM 614 C C . LYS A 1 81 ? 2.628 3.886 2.477 1.00 91.06 81 LYS A C 1
ATOM 616 O O . LYS A 1 81 ? 3.562 4.398 3.077 1.00 91.06 81 LYS A O 1
ATOM 621 N N . PHE A 1 82 ? 1.411 4.404 2.423 1.00 87.62 82 PHE A N 1
ATOM 622 C CA . PHE A 1 82 ? 0.971 5.634 3.072 1.00 87.62 82 PHE A CA 1
ATOM 623 C C . PHE A 1 82 ? -0.034 5.281 4.169 1.00 87.62 82 PHE A C 1
ATOM 625 O O . PHE A 1 82 ? -1.092 4.716 3.880 1.00 87.62 82 PHE A O 1
ATOM 632 N N . GLN A 1 83 ? 0.305 5.563 5.426 1.00 84.62 83 GLN A N 1
ATOM 633 C CA . GLN A 1 83 ? -0.544 5.250 6.577 1.00 84.62 83 GLN A CA 1
ATOM 634 C C . GLN A 1 83 ? -1.367 6.470 7.004 1.00 84.62 83 GLN A C 1
ATOM 636 O O . GLN A 1 83 ? -0.818 7.548 7.221 1.00 84.62 83 GLN A O 1
ATOM 641 N N . PHE A 1 84 ? -2.681 6.294 7.161 1.00 77.88 84 PHE A N 1
ATOM 642 C CA . PHE A 1 84 ? -3.589 7.353 7.606 1.00 77.88 84 PHE A CA 1
ATOM 643 C C . PHE A 1 84 ? -3.879 7.206 9.102 1.00 77.88 84 PHE A C 1
ATOM 645 O O . PHE A 1 84 ? -4.348 6.160 9.554 1.00 77.88 84 PHE A O 1
ATOM 652 N N . TYR A 1 85 ? -3.639 8.265 9.875 1.00 69.25 85 TYR A N 1
ATOM 653 C CA . TYR A 1 85 ? -3.983 8.313 11.297 1.00 69.25 85 TYR A CA 1
ATOM 654 C C . TYR A 1 85 ? -5.334 8.993 11.501 1.00 69.25 85 TYR A C 1
ATOM 656 O O . TYR A 1 85 ? -5.594 10.059 10.952 1.00 69.25 85 TYR A O 1
ATOM 664 N N . THR A 1 86 ? -6.182 8.421 12.355 1.00 60.44 86 THR A N 1
ATOM 665 C CA . THR A 1 86 ? -7.497 8.998 12.688 1.00 60.44 86 THR A CA 1
ATOM 666 C C . THR A 1 86 ? -7.420 10.204 13.631 1.00 60.44 86 THR A C 1
ATOM 668 O O . THR A 1 86 ? -8.442 10.838 13.876 1.00 60.44 86 THR A O 1
ATOM 671 N N . GLN A 1 87 ? -6.240 10.516 14.184 1.00 54.28 87 GLN A N 1
ATOM 672 C CA . GLN A 1 87 ? -6.083 11.464 15.298 1.00 54.28 87 GLN A CA 1
ATOM 673 C C . GLN A 1 87 ? -5.427 12.804 14.934 1.00 54.28 87 GLN A C 1
ATOM 675 O O . GLN A 1 87 ? -5.435 13.706 15.766 1.00 54.28 87 GLN A O 1
ATOM 680 N N . SER A 1 88 ? -4.879 12.974 13.726 1.00 47.88 88 SER A N 1
ATOM 681 C CA . SER A 1 88 ? -4.286 14.255 13.322 1.00 47.88 88 SER A CA 1
ATOM 682 C C . SER A 1 88 ? -5.176 14.962 12.308 1.00 47.88 88 SER A C 1
ATOM 684 O O . SER A 1 88 ? -5.500 14.415 11.257 1.00 47.88 88 SER A O 1
ATOM 686 N N . CYS A 1 89 ? -5.538 16.212 12.601 1.00 42.91 89 CYS A N 1
ATOM 687 C CA . CYS A 1 89 ? -6.249 17.101 11.677 1.00 42.91 89 CYS A CA 1
ATOM 688 C C . CYS A 1 89 ? -5.408 17.483 10.439 1.00 42.91 89 CYS A C 1
ATOM 690 O O . CYS A 1 89 ? -5.899 18.196 9.564 1.00 42.91 89 CYS A O 1
ATOM 692 N N . ALA A 1 90 ? -4.150 17.035 10.360 1.00 49.09 90 ALA A N 1
ATOM 693 C CA . ALA A 1 90 ? -3.291 17.179 9.195 1.00 49.09 90 ALA A CA 1
ATOM 694 C C . ALA A 1 90 ? -3.241 15.860 8.409 1.00 49.09 90 ALA A C 1
ATOM 696 O O . ALA A 1 90 ? -2.742 14.845 8.888 1.00 49.09 90 ALA A O 1
ATOM 697 N N . TRP A 1 91 ? -3.742 15.898 7.175 1.00 57.78 91 TRP A N 1
ATOM 698 C CA . TRP A 1 91 ? -3.768 14.776 6.232 1.00 57.78 91 TRP A CA 1
ATOM 699 C C . TRP A 1 91 ? -2.397 14.591 5.553 1.00 57.78 91 TRP A C 1
ATOM 701 O O . TRP A 1 91 ? -2.264 14.731 4.339 1.00 57.78 91 TRP A O 1
ATOM 711 N N . TYR A 1 92 ? -1.359 14.353 6.353 1.00 62.25 92 TYR A N 1
ATOM 712 C CA . TYR A 1 92 ? -0.029 13.970 5.877 1.00 62.25 92 TYR A CA 1
ATOM 713 C C . TYR A 1 92 ? 0.208 12.517 6.287 1.00 62.25 92 TYR A C 1
ATOM 715 O O . TYR A 1 92 ? 0.504 12.266 7.455 1.00 62.25 92 TYR A O 1
ATOM 723 N N . PRO A 1 93 ? -0.017 11.547 5.386 1.00 67.75 93 PRO A N 1
ATOM 724 C CA . PRO A 1 93 ? 0.212 10.154 5.718 1.00 67.75 93 PRO A CA 1
ATOM 725 C C . PRO A 1 93 ? 1.709 9.871 5.831 1.00 67.75 93 PRO A C 1
ATOM 727 O O . PRO A 1 93 ? 2.495 10.327 4.999 1.00 67.75 93 PRO A O 1
ATOM 730 N N . ASP A 1 94 ? 2.092 9.066 6.819 1.00 81.62 94 ASP A N 1
ATOM 731 C CA . ASP A 1 94 ? 3.468 8.586 6.924 1.00 81.62 94 ASP A CA 1
ATOM 732 C C . ASP A 1 94 ? 3.741 7.616 5.775 1.00 81.62 94 ASP A C 1
ATOM 734 O O . ASP A 1 94 ? 3.075 6.579 5.642 1.00 81.62 94 ASP A O 1
ATOM 738 N N . ALA A 1 95 ? 4.713 7.970 4.935 1.00 88.12 95 ALA A N 1
ATOM 739 C CA . ALA A 1 95 ? 5.151 7.149 3.822 1.00 88.12 95 ALA A CA 1
ATOM 740 C C . ALA A 1 95 ? 6.283 6.206 4.245 1.00 88.12 95 ALA A C 1
ATOM 742 O O . ALA A 1 95 ? 7.166 6.546 5.035 1.00 88.12 95 ALA A O 1
ATOM 743 N N . THR A 1 96 ? 6.272 4.986 3.724 1.00 90.06 96 THR A N 1
ATOM 744 C CA . THR A 1 96 ? 7.358 4.024 3.911 1.00 90.06 96 THR A CA 1
ATOM 745 C C . THR A 1 96 ? 7.461 3.129 2.687 1.00 90.06 96 THR A C 1
ATOM 747 O O . THR A 1 96 ? 6.467 2.528 2.273 1.00 90.06 96 THR A O 1
ATOM 750 N N . THR A 1 97 ? 8.668 2.952 2.154 1.00 90.31 97 THR A N 1
ATOM 751 C CA . THR A 1 97 ? 8.932 1.901 1.169 1.00 90.31 97 THR A CA 1
ATOM 752 C C . THR A 1 97 ? 8.862 0.540 1.852 1.00 90.31 97 THR A C 1
ATOM 754 O O . THR A 1 97 ? 9.638 0.245 2.760 1.00 90.31 97 THR A O 1
ATOM 757 N N . VAL A 1 98 ? 7.926 -0.301 1.419 1.00 88.75 98 VAL A N 1
ATOM 758 C CA . VAL A 1 98 ? 7.702 -1.624 2.016 1.00 88.75 98 VAL A CA 1
ATOM 759 C C . VAL A 1 98 ? 8.264 -2.761 1.159 1.00 88.75 98 VAL A C 1
ATOM 761 O O . VAL A 1 98 ? 8.583 -3.820 1.688 1.00 88.75 98 VAL A O 1
ATOM 764 N N . ALA A 1 99 ? 8.462 -2.534 -0.139 1.00 90.50 99 ALA A N 1
ATOM 765 C CA . ALA A 1 99 ? 9.197 -3.436 -1.025 1.00 90.50 99 ALA A CA 1
ATOM 766 C C . ALA A 1 99 ? 10.094 -2.610 -1.949 1.00 90.50 99 ALA A C 1
ATOM 768 O O . ALA A 1 99 ? 9.611 -1.654 -2.550 1.00 90.50 99 ALA A O 1
ATOM 769 N N . SER A 1 100 ? 11.381 -2.950 -2.039 1.00 91.81 100 SER A N 1
ATOM 770 C CA . SER A 1 100 ? 12.394 -2.186 -2.780 1.00 91.81 100 SER A CA 1
ATOM 771 C C . SER A 1 100 ? 12.684 -2.765 -4.167 1.00 91.81 100 SER A C 1
ATOM 773 O O . SER A 1 100 ? 12.280 -3.881 -4.486 1.00 91.81 100 SER A O 1
ATOM 775 N N . GLY A 1 101 ? 13.402 -2.005 -4.994 1.00 93.62 101 GLY A N 1
ATOM 776 C CA . GLY A 1 101 ? 13.751 -2.413 -6.352 1.00 93.62 101 GLY A CA 1
ATOM 777 C C . GLY A 1 101 ? 14.885 -3.434 -6.433 1.00 93.62 101 GLY A C 1
ATOM 778 O O . GLY A 1 101 ? 15.818 -3.417 -5.630 1.00 93.62 101 GLY A O 1
ATOM 779 N N . GLY A 1 102 ? 14.817 -4.301 -7.443 1.00 93.00 102 GLY A N 1
ATOM 780 C CA . GLY A 1 102 ? 15.846 -5.274 -7.790 1.00 93.00 102 GLY A CA 1
ATOM 781 C C . GLY A 1 102 ? 15.286 -6.607 -8.291 1.00 93.00 102 GLY A C 1
ATOM 782 O O . GLY A 1 102 ? 14.142 -6.706 -8.729 1.00 93.00 102 GLY A O 1
ATOM 783 N N . ARG A 1 103 ? 16.137 -7.637 -8.288 1.00 88.38 103 ARG A N 1
ATOM 784 C CA . ARG A 1 103 ? 15.851 -8.936 -8.931 1.00 88.38 103 ARG A CA 1
ATOM 785 C C . ARG A 1 103 ? 15.814 -10.112 -7.961 1.00 88.38 103 ARG A C 1
ATOM 787 O O . ARG A 1 103 ? 15.349 -11.192 -8.322 1.00 88.38 103 ARG A O 1
ATOM 794 N N . VAL A 1 104 ? 16.328 -9.939 -6.742 1.00 86.44 104 VAL A N 1
ATOM 795 C CA . VAL A 1 104 ? 16.323 -11.024 -5.752 1.00 86.44 104 VAL A CA 1
ATOM 796 C C . VAL A 1 104 ? 14.954 -11.138 -5.077 1.00 86.44 104 VAL A C 1
ATOM 798 O O . VAL A 1 104 ? 14.063 -10.317 -5.297 1.00 86.44 104 VAL A O 1
ATOM 801 N N . LYS A 1 105 ? 14.753 -12.194 -4.286 1.00 79.06 105 LYS A N 1
ATOM 802 C CA . LYS A 1 105 ? 13.501 -12.444 -3.557 1.00 79.06 105 LYS A CA 1
ATOM 803 C C . LYS A 1 105 ? 13.096 -11.224 -2.722 1.00 79.06 105 LYS A C 1
ATOM 805 O O . LYS A 1 105 ? 13.902 -10.705 -1.952 1.00 79.06 105 LYS A O 1
ATOM 810 N N . GLY A 1 106 ? 11.844 -10.793 -2.871 1.00 81.00 106 GLY A N 1
ATOM 811 C CA . GLY A 1 106 ? 11.290 -9.640 -2.155 1.00 81.00 106 GLY A CA 1
ATOM 812 C C . GLY A 1 106 ? 11.610 -8.277 -2.751 1.00 81.00 106 GLY A C 1
ATOM 813 O O . GLY A 1 106 ? 11.033 -7.287 -2.304 1.00 81.00 106 GLY A O 1
ATOM 814 N N . GLN A 1 107 ? 12.474 -8.221 -3.760 1.00 91.38 107 GLN A N 1
ATOM 815 C CA . GLN A 1 107 ? 12.677 -7.023 -4.560 1.00 91.38 107 GLN A CA 1
ATOM 816 C C . GLN A 1 107 ? 11.796 -7.044 -5.808 1.00 91.38 107 GLN A C 1
ATOM 818 O O . GLN A 1 107 ? 11.365 -8.107 -6.248 1.00 91.38 107 GLN A O 1
ATOM 823 N N . LEU A 1 108 ? 11.543 -5.872 -6.381 1.00 92.62 108 LEU A N 1
ATOM 824 C CA . LEU A 1 108 ? 10.634 -5.700 -7.509 1.00 92.62 108 LEU A CA 1
ATOM 825 C C . LEU A 1 108 ? 11.321 -5.063 -8.710 1.00 92.62 108 LEU A C 1
ATOM 827 O O . LEU A 1 108 ? 12.263 -4.282 -8.591 1.00 92.62 108 LEU A O 1
ATOM 831 N N . SER A 1 109 ? 10.789 -5.345 -9.886 1.00 96.00 109 SER A N 1
ATOM 832 C CA . SER A 1 109 ? 11.093 -4.671 -11.132 1.00 96.00 109 SER A CA 1
ATOM 833 C C . SER A 1 109 ? 9.782 -4.385 -11.855 1.00 96.00 109 SER A C 1
ATOM 835 O O . SER A 1 109 ? 9.033 -5.292 -12.207 1.00 96.00 109 SER A O 1
ATOM 837 N N . ASN A 1 110 ? 9.504 -3.106 -12.102 1.00 94.38 110 ASN A N 1
ATOM 838 C CA . ASN A 1 110 ? 8.319 -2.643 -12.819 1.00 94.38 110 ASN A CA 1
ATOM 839 C C . ASN A 1 110 ? 6.990 -3.174 -12.225 1.00 94.38 110 ASN A C 1
ATOM 841 O O . ASN A 1 110 ? 6.191 -3.755 -12.963 1.00 94.38 110 ASN A O 1
ATOM 845 N N . PRO A 1 111 ? 6.719 -3.016 -10.910 1.00 94.38 111 PRO A N 1
ATOM 846 C CA . PRO A 1 111 ? 5.464 -3.481 -10.325 1.00 94.38 111 PRO A CA 1
ATOM 847 C C . PRO A 1 111 ? 4.279 -2.726 -10.934 1.00 94.38 111 PRO A C 1
ATOM 849 O O . PRO A 1 111 ? 4.284 -1.496 -10.995 1.00 94.38 111 PRO A O 1
ATOM 852 N N . MET A 1 112 ? 3.266 -3.457 -11.398 1.00 87.06 112 MET A N 1
ATOM 853 C CA . MET A 1 112 ? 2.151 -2.856 -12.145 1.00 87.06 112 MET A CA 1
ATOM 854 C C . MET A 1 112 ? 0.888 -2.648 -11.313 1.00 87.06 112 MET A C 1
ATOM 856 O O . MET A 1 112 ? 0.150 -1.701 -11.568 1.00 87.06 112 MET A O 1
ATOM 860 N N . ASP A 1 113 ? 0.624 -3.528 -10.346 1.00 90.25 113 ASP A N 1
ATOM 861 C CA . ASP A 1 113 ? -0.590 -3.482 -9.529 1.00 90.25 113 ASP A CA 1
ATOM 862 C C . ASP A 1 113 ? -0.375 -4.096 -8.135 1.00 90.25 113 ASP A C 1
ATOM 864 O O . ASP A 1 113 ? 0.690 -4.643 -7.841 1.00 90.25 113 ASP A O 1
ATOM 868 N N . ILE A 1 114 ? -1.373 -3.987 -7.255 1.00 90.50 114 ILE A N 1
ATOM 869 C CA . ILE A 1 114 ? -1.359 -4.550 -5.903 1.00 90.50 114 ILE A CA 1
ATOM 870 C C . ILE A 1 114 ? -2.731 -5.140 -5.569 1.00 90.50 114 ILE A C 1
ATOM 872 O O . ILE A 1 114 ? -3.754 -4.457 -5.592 1.00 90.50 114 ILE A O 1
ATOM 876 N N . ALA A 1 115 ? -2.747 -6.392 -5.120 1.00 88.88 115 ALA A N 1
ATOM 877 C CA . ALA A 1 115 ? -3.910 -7.002 -4.486 1.00 88.88 115 ALA A CA 1
ATOM 878 C C . ALA A 1 115 ? -3.630 -7.317 -3.012 1.00 88.88 115 ALA A C 1
ATOM 880 O O . ALA A 1 115 ? -2.497 -7.581 -2.626 1.00 88.88 115 ALA A O 1
ATOM 881 N N . ILE A 1 116 ? -4.680 -7.327 -2.188 1.00 84.94 116 ILE A N 1
ATOM 882 C CA . ILE A 1 116 ? -4.624 -7.825 -0.807 1.00 84.94 116 ILE A CA 1
ATOM 883 C C . ILE A 1 116 ? -5.528 -9.045 -0.726 1.00 84.94 116 ILE A C 1
ATOM 885 O O . ILE A 1 116 ? -6.706 -8.960 -1.080 1.00 84.94 116 ILE A O 1
ATOM 889 N N . ASN A 1 117 ? -4.980 -10.177 -0.286 1.00 81.19 117 ASN A N 1
ATOM 890 C CA . ASN A 1 117 ? -5.756 -11.403 -0.115 1.00 81.19 117 ASN A CA 1
ATOM 891 C C . ASN A 1 117 ? -6.482 -11.455 1.243 1.00 81.19 117 ASN A C 1
ATOM 893 O O . ASN A 1 117 ? -6.277 -10.613 2.118 1.00 81.19 117 ASN A O 1
ATOM 897 N N . SER A 1 118 ? -7.335 -12.463 1.444 1.00 80.75 118 SER A N 1
ATOM 898 C CA . SER A 1 118 ? -8.123 -12.611 2.678 1.00 80.75 118 SER A CA 1
ATOM 899 C C . SER A 1 118 ? -7.263 -12.781 3.938 1.00 80.75 118 SER A C 1
ATOM 901 O O . SER A 1 118 ? -7.688 -12.403 5.030 1.00 80.75 118 SER A O 1
ATOM 903 N N . GLN A 1 119 ? -6.034 -13.284 3.789 1.00 78.56 119 GLN A N 1
ATOM 904 C CA . GLN A 1 119 ? -5.039 -13.396 4.856 1.00 78.56 119 GLN A CA 1
ATOM 905 C C . GLN A 1 119 ? -4.167 -12.138 5.022 1.00 78.56 119 GLN A C 1
ATOM 907 O O . GLN A 1 119 ? -3.137 -12.221 5.684 1.00 78.56 119 GLN A O 1
ATOM 912 N N . GLN A 1 120 ? -4.554 -10.993 4.444 1.00 82.88 120 GLN A N 1
ATOM 913 C CA . GLN A 1 120 ? -3.845 -9.709 4.572 1.00 82.88 120 GLN A CA 1
ATOM 914 C C . GLN A 1 120 ? -2.402 -9.733 4.051 1.00 82.88 120 GLN A C 1
ATOM 916 O O . GLN A 1 120 ? -1.506 -9.112 4.611 1.00 82.88 120 GLN A O 1
ATOM 921 N N . ASN A 1 121 ? -2.164 -10.453 2.958 1.00 84.62 121 ASN A N 1
ATOM 922 C CA . ASN A 1 121 ? -0.889 -10.400 2.248 1.00 84.62 121 ASN A CA 1
ATOM 923 C C . ASN A 1 121 ? -1.028 -9.551 0.995 1.00 84.62 121 ASN A C 1
ATOM 925 O O . ASN A 1 121 ? -2.054 -9.646 0.313 1.00 84.62 121 ASN A O 1
ATOM 929 N N . LEU A 1 122 ? 0.024 -8.804 0.665 1.00 88.25 122 LEU A N 1
ATOM 930 C CA . LEU A 1 122 ? 0.113 -8.119 -0.619 1.00 88.25 122 LEU A CA 1
ATOM 931 C C . LEU A 1 122 ? 0.555 -9.113 -1.683 1.00 88.25 122 LEU A C 1
ATOM 933 O O . LEU A 1 122 ? 1.538 -9.830 -1.494 1.00 88.25 122 LEU A O 1
ATOM 937 N N . ILE A 1 123 ? -0.170 -9.134 -2.792 1.00 89.50 123 ILE A N 1
ATOM 938 C CA . ILE A 1 123 ? 0.188 -9.853 -4.008 1.00 89.50 123 ILE A CA 1
ATOM 939 C C . ILE A 1 123 ? 0.516 -8.802 -5.061 1.00 89.50 123 ILE A C 1
ATOM 941 O O . ILE A 1 123 ? -0.320 -7.945 -5.352 1.00 89.50 123 ILE A O 1
ATOM 945 N N . VAL A 1 124 ? 1.725 -8.860 -5.606 1.00 90.62 124 VAL A N 1
ATOM 946 C CA . VAL A 1 124 ? 2.248 -7.854 -6.533 1.00 90.62 124 VAL A CA 1
ATOM 947 C C . VAL A 1 124 ? 2.673 -8.542 -7.829 1.00 90.62 124 VAL A C 1
ATOM 949 O O . VAL A 1 124 ? 3.538 -9.422 -7.787 1.00 90.62 124 VAL A O 1
ATOM 952 N N . PRO A 1 125 ? 2.101 -8.161 -8.986 1.00 87.00 125 PRO A N 1
ATOM 953 C CA . PRO A 1 125 ? 2.648 -8.506 -10.288 1.00 87.00 125 PRO A CA 1
ATOM 954 C C . PRO A 1 125 ? 3.974 -7.775 -10.506 1.00 87.00 125 PRO A C 1
ATOM 956 O O . PRO A 1 125 ? 4.011 -6.570 -10.760 1.00 87.00 125 PRO A O 1
ATOM 959 N N . ASP A 1 126 ? 5.063 -8.525 -10.380 1.00 88.75 126 ASP A N 1
ATOM 960 C CA . ASP A 1 126 ? 6.440 -8.080 -10.561 1.00 88.75 126 ASP A CA 1
ATOM 961 C C . ASP A 1 126 ? 6.829 -8.280 -12.035 1.00 88.75 126 ASP A C 1
ATOM 963 O O . ASP A 1 126 ? 7.508 -9.240 -12.408 1.00 88.75 126 ASP A O 1
ATOM 967 N N . TYR A 1 127 ? 6.279 -7.417 -12.895 1.00 86.56 127 TYR A N 1
ATOM 968 C CA . TYR A 1 127 ? 6.277 -7.594 -14.351 1.00 86.56 127 TYR A CA 1
ATOM 969 C C . TYR A 1 127 ? 7.684 -7.698 -14.944 1.00 86.56 127 TYR A C 1
ATOM 971 O O . TYR A 1 127 ? 7.941 -8.561 -15.783 1.00 86.56 127 TYR A O 1
ATOM 979 N N . GLY A 1 128 ? 8.616 -6.860 -14.488 1.00 89.00 128 GLY A N 1
ATOM 980 C CA . GLY A 1 128 ? 9.995 -6.848 -14.975 1.00 89.00 128 GLY A CA 1
ATOM 981 C C . GLY A 1 128 ? 10.761 -8.128 -14.637 1.00 89.00 128 GLY A C 1
ATOM 982 O O . GLY A 1 128 ? 11.615 -8.550 -15.416 1.00 89.00 128 GLY A O 1
ATOM 983 N N . ASN A 1 129 ? 10.411 -8.784 -13.527 1.00 88.50 129 ASN A N 1
ATOM 984 C CA . ASN A 1 129 ? 10.961 -10.085 -13.144 1.00 88.50 129 ASN A CA 1
ATOM 985 C C . ASN A 1 129 ? 10.066 -11.271 -13.560 1.00 88.50 129 ASN A C 1
ATOM 987 O O . ASN A 1 129 ? 10.408 -12.411 -13.254 1.00 88.50 129 ASN A O 1
ATOM 991 N N . GLN A 1 130 ? 8.948 -11.023 -14.255 1.00 87.75 130 GLN A N 1
ATOM 992 C CA . GLN A 1 130 ? 8.015 -12.035 -14.772 1.00 87.75 130 GLN A CA 1
ATOM 993 C C . GLN A 1 130 ? 7.495 -13.004 -13.698 1.00 87.75 130 GLN A C 1
ATOM 995 O O . GLN A 1 130 ? 7.438 -14.217 -13.903 1.00 87.75 130 GLN A O 1
ATOM 1000 N N . ARG A 1 131 ? 7.123 -12.474 -12.528 1.00 84.00 131 ARG A N 1
ATOM 1001 C CA . ARG A 1 131 ? 6.630 -13.281 -11.402 1.00 84.00 131 ARG A CA 1
ATOM 1002 C C . ARG A 1 131 ? 5.517 -12.589 -10.626 1.00 84.00 131 ARG A C 1
ATOM 1004 O O . ARG A 1 131 ? 5.256 -11.398 -10.786 1.00 84.00 131 ARG A O 1
ATOM 1011 N N . LEU A 1 132 ? 4.891 -13.351 -9.734 1.00 85.06 132 LEU A N 1
ATOM 1012 C CA . LEU A 1 132 ? 4.074 -12.809 -8.653 1.00 85.06 132 LEU A CA 1
ATOM 1013 C C . LEU A 1 132 ? 4.875 -12.866 -7.355 1.00 85.06 132 LEU A C 1
ATOM 1015 O O . LEU A 1 132 ? 5.336 -13.941 -6.960 1.00 85.06 132 LEU A O 1
ATOM 1019 N N . GLU A 1 133 ? 4.998 -11.724 -6.687 1.00 86.38 133 GLU A N 1
ATOM 1020 C CA . GLU A 1 133 ? 5.587 -11.629 -5.354 1.00 86.38 133 GLU A CA 1
ATOM 1021 C C . GLU A 1 133 ? 4.495 -11.536 -4.290 1.00 86.38 133 GLU A C 1
ATOM 1023 O O . GLU A 1 133 ? 3.485 -10.842 -4.455 1.00 86.38 133 GLU A O 1
ATOM 1028 N N . LYS A 1 134 ? 4.696 -12.263 -3.187 1.00 85.38 134 LYS A N 1
ATOM 1029 C CA . LYS A 1 134 ? 3.795 -12.256 -2.036 1.00 85.38 134 LYS A CA 1
ATOM 1030 C C . LYS A 1 134 ? 4.526 -11.733 -0.807 1.00 85.38 134 LYS A C 1
ATOM 1032 O O . LYS A 1 134 ? 5.486 -12.338 -0.329 1.00 85.38 134 LYS A O 1
ATOM 1037 N N . TYR A 1 135 ? 3.972 -10.681 -0.222 1.00 84.19 135 TYR A N 1
ATOM 1038 C CA . TYR A 1 135 ? 4.498 -10.054 0.981 1.00 84.19 135 TYR A CA 1
ATOM 1039 C C . TYR A 1 135 ? 3.561 -10.258 2.163 1.00 84.19 135 TYR A C 1
ATOM 1041 O O . TYR A 1 135 ? 2.369 -9.942 2.088 1.00 84.19 135 TYR A O 1
ATOM 1049 N N . PHE A 1 136 ? 4.106 -10.769 3.266 1.00 81.75 136 PHE A N 1
ATOM 1050 C CA . PHE A 1 136 ? 3.364 -10.899 4.512 1.00 81.75 136 PHE A CA 1
ATOM 1051 C C . PHE A 1 136 ? 3.383 -9.563 5.242 1.00 81.75 136 PHE A C 1
ATOM 1053 O O . PHE A 1 136 ? 4.451 -9.006 5.488 1.00 81.75 136 PHE A O 1
ATOM 1060 N N . LEU A 1 137 ? 2.206 -9.056 5.598 1.00 73.31 137 LEU A N 1
ATOM 1061 C CA . LEU A 1 137 ? 2.084 -7.861 6.421 1.00 73.31 137 LEU A CA 1
ATOM 1062 C C . LEU A 1 137 ? 2.031 -8.283 7.890 1.00 73.31 137 LEU A C 1
ATOM 1064 O O . LEU A 1 137 ? 1.045 -8.858 8.347 1.00 73.31 137 LEU A O 1
ATOM 1068 N N . ILE A 1 138 ? 3.099 -8.006 8.635 1.00 68.25 138 ILE A N 1
ATOM 1069 C CA . ILE A 1 138 ? 3.170 -8.231 10.082 1.00 68.25 138 ILE A CA 1
ATOM 1070 C C . ILE A 1 138 ? 3.360 -6.866 10.741 1.00 68.25 138 ILE A C 1
ATOM 1072 O O . ILE A 1 138 ? 4.380 -6.217 10.529 1.00 68.25 138 ILE A O 1
ATOM 1076 N N . ASN A 1 139 ? 2.378 -6.418 11.532 1.00 62.88 139 ASN A N 1
ATOM 1077 C CA . ASN A 1 139 ? 2.405 -5.123 12.230 1.00 62.88 139 ASN A CA 1
ATOM 1078 C C . ASN A 1 139 ? 2.751 -3.938 11.305 1.00 62.88 139 ASN A C 1
ATOM 1080 O O . ASN A 1 139 ? 3.599 -3.116 11.634 1.00 62.88 139 ASN A O 1
ATOM 1084 N N . ASN A 1 140 ? 2.122 -3.871 10.127 1.00 58.12 140 ASN A N 1
ATOM 1085 C CA . ASN A 1 140 ? 2.375 -2.864 9.086 1.00 58.12 140 ASN A CA 1
ATOM 1086 C C . ASN A 1 140 ? 3.781 -2.891 8.448 1.00 58.12 140 ASN A C 1
ATOM 1088 O O . ASN A 1 140 ? 4.094 -1.995 7.657 1.00 58.12 140 ASN A O 1
ATOM 1092 N N . THR A 1 141 ? 4.592 -3.912 8.721 1.00 58.09 141 THR A N 1
ATOM 1093 C CA . THR A 1 141 ? 5.887 -4.152 8.071 1.00 58.09 141 THR A CA 1
ATOM 1094 C C . THR A 1 141 ? 5.776 -5.335 7.118 1.00 58.09 141 THR A C 1
ATOM 1096 O O . THR A 1 141 ? 5.091 -6.317 7.408 1.00 58.09 141 THR A O 1
ATOM 1099 N N . ILE A 1 142 ? 6.447 -5.246 5.971 1.00 65.38 142 ILE A N 1
ATOM 1100 C CA . ILE A 1 142 ? 6.571 -6.373 5.053 1.00 65.38 142 ILE A CA 1
ATOM 1101 C C . ILE A 1 142 ? 7.646 -7.332 5.567 1.00 65.38 142 ILE A C 1
ATOM 1103 O O . ILE A 1 142 ? 8.789 -6.944 5.795 1.00 65.38 1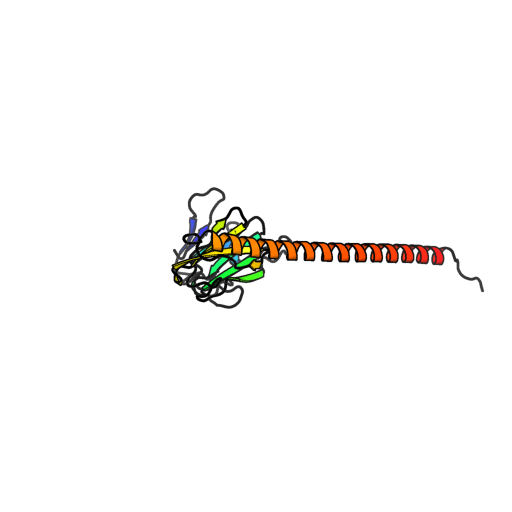42 ILE A O 1
ATOM 1107 N N . VAL A 1 143 ? 7.273 -8.601 5.706 1.00 64.25 143 VAL A N 1
ATOM 1108 C CA . VAL A 1 143 ? 8.203 -9.719 5.846 1.00 64.25 143 VAL A CA 1
ATOM 1109 C C . VAL A 1 143 ? 8.097 -10.554 4.573 1.00 64.25 143 VAL A C 1
ATOM 1111 O O . VAL A 1 143 ? 7.043 -11.107 4.246 1.00 64.25 143 VAL A O 1
ATOM 1114 N N . THR A 1 144 ? 9.180 -10.603 3.805 1.00 58.09 144 THR A N 1
ATOM 1115 C CA . THR A 1 144 ? 9.241 -11.367 2.557 1.00 58.09 144 THR A CA 1
ATOM 1116 C C . THR A 1 144 ? 9.509 -12.830 2.872 1.00 58.09 144 THR A C 1
ATOM 1118 O O . THR A 1 144 ? 10.588 -13.151 3.360 1.00 58.09 144 THR A O 1
ATOM 1121 N N . LEU A 1 145 ? 8.585 -13.736 2.530 1.00 55.44 145 LEU A N 1
ATOM 1122 C CA . LEU A 1 145 ? 8.852 -15.174 2.662 1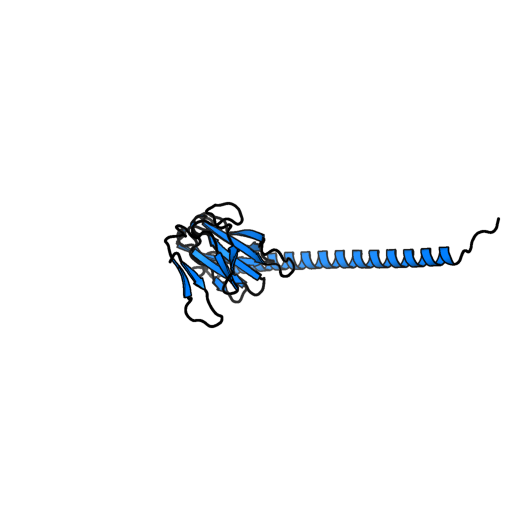.00 55.44 145 LEU A CA 1
ATOM 1123 C C . LEU A 1 145 ? 8.508 -16.036 1.439 1.00 55.44 145 LEU A C 1
ATOM 1125 O O . LEU A 1 145 ? 9.006 -17.153 1.401 1.00 55.44 145 LEU A O 1
ATOM 1129 N N . ALA A 1 146 ? 7.811 -15.588 0.384 1.00 53.03 146 ALA A N 1
ATOM 1130 C CA . ALA A 1 146 ? 7.437 -16.526 -0.690 1.00 53.03 146 ALA A CA 1
ATOM 1131 C C . ALA A 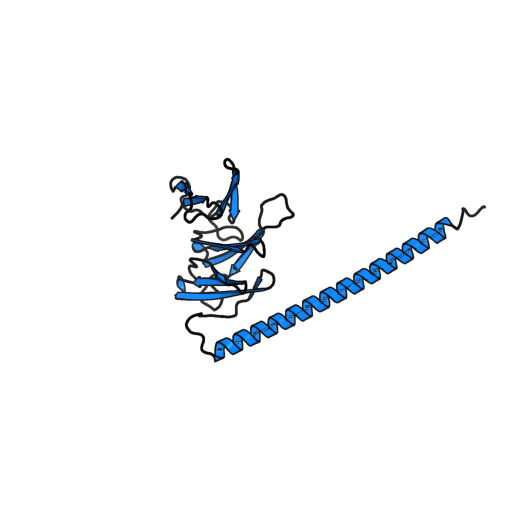1 146 ? 7.482 -15.956 -2.119 1.00 53.03 146 ALA A C 1
ATOM 1133 O O . ALA A 1 146 ? 6.718 -15.057 -2.452 1.00 53.03 146 ALA A O 1
ATOM 1134 N N . THR A 1 147 ? 8.313 -16.578 -2.965 1.00 53.47 147 THR A N 1
ATOM 1135 C CA . THR A 1 147 ? 8.305 -16.458 -4.431 1.00 53.47 147 THR A CA 1
ATOM 1136 C C . THR A 1 147 ? 7.292 -17.425 -5.052 1.00 53.47 147 THR A C 1
ATOM 1138 O O . THR A 1 147 ? 7.083 -18.518 -4.521 1.00 53.47 147 THR A O 1
ATOM 1141 N N . ASN A 1 148 ? 6.724 -17.036 -6.200 1.00 49.72 148 ASN A N 1
ATOM 1142 C CA . ASN A 1 148 ? 5.924 -17.838 -7.139 1.00 49.72 148 ASN A CA 1
ATOM 1143 C C . ASN A 1 148 ? 4.662 -18.502 -6.564 1.00 49.72 148 ASN A C 1
ATOM 1145 O O . ASN A 1 148 ? 4.693 -19.636 -6.091 1.00 49.72 148 ASN A O 1
ATOM 1149 N N . ILE A 1 149 ? 3.503 -17.858 -6.740 1.00 54.75 149 ILE A N 1
ATOM 1150 C CA . ILE A 1 149 ? 2.200 -18.515 -6.509 1.00 54.75 149 ILE A CA 1
ATOM 1151 C C . ILE A 1 149 ? 2.013 -19.724 -7.452 1.00 54.75 149 ILE A C 1
ATOM 1153 O O . ILE A 1 149 ? 1.344 -20.685 -7.076 1.00 54.75 149 ILE A O 1
ATOM 1157 N N . GLU A 1 150 ? 2.663 -19.732 -8.622 1.00 48.53 150 GLU A N 1
ATOM 1158 C CA . GLU A 1 150 ? 2.464 -20.766 -9.649 1.00 48.53 150 GLU A CA 1
ATOM 1159 C C . GLU A 1 150 ? 3.441 -21.956 -9.599 1.00 48.53 150 GLU A C 1
ATOM 1161 O O . GLU A 1 150 ? 3.169 -22.954 -10.249 1.00 48.53 150 GLU A O 1
ATOM 1166 N N . ASN A 1 151 ? 4.521 -21.932 -8.801 1.00 47.88 151 ASN A N 1
ATOM 1167 C CA . ASN A 1 151 ? 5.549 -22.997 -8.840 1.00 47.88 151 ASN A CA 1
ATOM 1168 C C . ASN A 1 151 ? 6.120 -23.431 -7.475 1.00 47.88 151 ASN A C 1
ATOM 1170 O O . ASN A 1 151 ? 7.207 -23.998 -7.414 1.00 47.88 151 ASN A O 1
ATOM 1174 N N . GLN A 1 152 ? 5.412 -23.212 -6.365 1.00 49.91 152 GLN A N 1
ATOM 1175 C CA . GLN A 1 152 ? 5.861 -23.771 -5.085 1.00 49.91 152 GLN A CA 1
ATOM 1176 C C . GLN A 1 152 ? 5.623 -25.281 -5.042 1.00 49.91 152 GLN A C 1
ATOM 1178 O O . GLN A 1 152 ? 4.491 -25.733 -4.833 1.00 49.91 152 GLN A O 1
ATOM 1183 N N . THR A 1 153 ? 6.699 -26.055 -5.186 1.00 56.53 153 THR A N 1
ATOM 1184 C CA . THR A 1 153 ? 6.694 -27.471 -4.804 1.00 56.53 153 THR A CA 1
ATOM 1185 C C . THR A 1 153 ? 6.354 -27.589 -3.311 1.00 56.53 153 THR A C 1
ATOM 1187 O O . THR A 1 153 ? 6.663 -26.699 -2.516 1.00 56.53 153 THR A O 1
ATOM 1190 N N . ALA A 1 154 ? 5.682 -28.673 -2.905 1.00 58.06 154 ALA A N 1
ATOM 1191 C CA . ALA A 1 154 ? 5.154 -28.846 -1.542 1.00 58.06 154 ALA A CA 1
ATOM 1192 C C . ALA A 1 154 ? 6.195 -28.605 -0.426 1.00 58.06 154 ALA A C 1
ATOM 1194 O O . ALA A 1 154 ? 5.854 -28.103 0.642 1.00 58.06 154 ALA A O 1
ATOM 1195 N N . LYS A 1 155 ? 7.472 -28.884 -0.712 1.00 53.19 155 LYS A N 1
ATOM 1196 C CA . LYS A 1 155 ? 8.599 -28.716 0.210 1.00 53.19 155 LYS A CA 1
ATOM 1197 C C . LYS A 1 155 ? 8.919 -27.248 0.518 1.00 53.19 155 LYS A C 1
ATOM 1199 O O . LYS A 1 155 ? 9.248 -26.913 1.648 1.00 53.19 155 LYS A O 1
ATOM 1204 N N . GLU A 1 156 ? 8.783 -26.352 -0.458 1.00 52.41 156 GLU A N 1
ATOM 1205 C CA . GLU A 1 156 ? 9.025 -24.916 -0.253 1.00 52.41 156 GLU A CA 1
ATOM 1206 C C . GLU A 1 156 ? 7.878 -24.254 0.523 1.00 52.41 156 GLU A C 1
ATOM 1208 O O . GLU A 1 156 ? 8.119 -23.358 1.330 1.00 52.41 156 GLU A O 1
ATOM 1213 N N . ARG A 1 157 ? 6.635 -24.743 0.359 1.00 56.28 157 ARG A N 1
ATOM 1214 C CA . ARG A 1 157 ? 5.488 -24.317 1.186 1.00 56.28 157 ARG A CA 1
ATOM 1215 C C . ARG A 1 157 ? 5.699 -24.656 2.655 1.00 56.28 157 ARG A C 1
ATOM 1217 O O . ARG A 1 157 ? 5.372 -23.839 3.511 1.00 56.28 157 ARG A O 1
ATOM 1224 N N . GLU A 1 158 ? 6.237 -25.835 2.942 1.00 61.28 158 GLU A N 1
ATOM 1225 C CA . GLU A 1 158 ? 6.509 -26.290 4.306 1.00 61.28 158 GLU A CA 1
ATOM 1226 C C . GLU A 1 158 ? 7.559 -25.408 4.997 1.00 61.28 158 GLU A C 1
ATOM 1228 O O . GLU A 1 158 ? 7.305 -24.907 6.090 1.00 61.28 158 GLU A O 1
ATOM 1233 N N . VAL A 1 159 ? 8.674 -25.110 4.319 1.00 60.31 159 VAL A N 1
ATOM 1234 C CA . VAL A 1 159 ? 9.738 -24.234 4.848 1.00 60.31 159 VAL A CA 1
ATOM 1235 C C . VAL A 1 159 ? 9.226 -22.815 5.103 1.00 60.31 159 VAL A C 1
ATOM 1237 O O . VAL A 1 159 ? 9.425 -22.271 6.185 1.00 60.31 159 VAL A O 1
ATOM 1240 N N . VAL A 1 160 ? 8.503 -22.229 4.145 1.00 54.53 160 VAL A N 1
ATOM 1241 C CA . VAL A 1 160 ? 7.933 -20.879 4.291 1.00 54.53 160 VAL A CA 1
ATOM 1242 C C . VAL A 1 160 ? 6.912 -20.811 5.426 1.00 54.53 160 VAL A C 1
ATOM 1244 O O . VAL A 1 160 ? 6.836 -19.809 6.140 1.00 54.53 160 VAL A O 1
ATOM 1247 N N . THR A 1 161 ? 6.123 -21.870 5.604 1.00 58.69 161 THR A N 1
ATOM 1248 C CA . THR A 1 161 ? 5.153 -21.946 6.700 1.00 58.69 161 THR A CA 1
ATOM 1249 C C . THR A 1 161 ? 5.873 -22.053 8.043 1.00 58.69 161 THR A C 1
ATOM 1251 O O . THR A 1 161 ? 5.533 -21.312 8.962 1.00 58.69 161 THR A O 1
ATOM 1254 N N . ALA A 1 162 ? 6.927 -22.869 8.130 1.00 62.16 162 ALA A N 1
ATOM 1255 C CA . ALA A 1 162 ? 7.736 -23.018 9.335 1.00 62.16 162 ALA A CA 1
ATOM 1256 C C . ALA A 1 162 ? 8.451 -21.712 9.735 1.00 62.16 162 ALA A C 1
ATOM 1258 O O . ALA A 1 162 ? 8.341 -21.291 10.886 1.00 62.16 162 ALA A O 1
ATOM 1259 N N . GLU A 1 163 ? 9.105 -21.021 8.792 1.00 66.06 163 GLU A N 1
ATOM 1260 C CA . GLU A 1 163 ? 9.744 -19.717 9.049 1.00 66.06 163 GLU A CA 1
ATOM 1261 C C . GLU A 1 163 ? 8.712 -18.660 9.476 1.00 66.06 163 GLU A C 1
ATOM 1263 O O . GLU A 1 163 ? 8.941 -17.894 10.414 1.00 66.06 163 GLU A O 1
ATOM 1268 N N . SER A 1 164 ? 7.533 -18.642 8.838 1.00 59.59 164 SER A N 1
ATOM 1269 C CA . SER A 1 164 ? 6.437 -17.739 9.210 1.00 59.59 164 SER A CA 1
ATOM 1270 C C . SER A 1 164 ? 5.927 -18.004 10.627 1.00 59.59 164 SER A C 1
ATOM 1272 O O . SER A 1 164 ? 5.663 -17.062 11.378 1.00 59.59 164 SER A O 1
ATOM 1274 N N . ASP A 1 165 ? 5.784 -19.270 11.008 1.00 70.50 165 ASP A N 1
ATOM 1275 C CA . ASP A 1 165 ? 5.273 -19.659 12.319 1.00 70.50 165 ASP A CA 1
ATOM 1276 C C . ASP A 1 165 ? 6.301 -19.428 13.432 1.00 70.50 165 ASP A C 1
ATOM 1278 O O . ASP A 1 165 ? 5.925 -18.989 14.526 1.00 70.50 165 ASP A O 1
ATOM 1282 N N . GLN A 1 166 ? 7.595 -19.591 13.139 1.00 73.31 166 GLN A N 1
ATOM 1283 C CA . GLN A 1 166 ? 8.674 -19.176 14.033 1.00 73.31 166 GLN A CA 1
ATOM 1284 C C . GLN A 1 166 ? 8.631 -17.662 14.283 1.00 73.31 166 GLN A C 1
ATOM 1286 O O . GLN A 1 166 ? 8.539 -17.236 15.435 1.00 73.31 166 GLN A O 1
ATOM 1291 N N . LEU A 1 167 ? 8.586 -16.845 13.224 1.00 66.31 167 LEU A N 1
ATOM 1292 C CA . LEU A 1 167 ? 8.490 -15.384 13.338 1.00 66.31 167 LEU A CA 1
ATOM 1293 C C . LEU A 1 167 ? 7.244 -14.950 14.125 1.00 66.31 167 LEU A C 1
ATOM 1295 O O . LEU A 1 167 ? 7.336 -14.112 15.024 1.00 66.31 167 LEU A O 1
ATOM 1299 N N . LYS A 1 168 ? 6.071 -15.542 13.857 1.00 67.62 168 LYS A N 1
ATOM 1300 C CA . LYS A 1 168 ? 4.845 -15.268 14.635 1.00 67.62 168 LYS A CA 1
ATOM 1301 C C . LYS A 1 168 ? 5.025 -15.594 16.115 1.00 67.62 168 LYS A C 1
ATOM 1303 O O . LYS A 1 168 ? 4.523 -14.854 16.962 1.00 67.62 168 LYS A O 1
ATOM 1308 N N . THR A 1 169 ? 5.705 -16.693 16.426 1.00 77.62 169 THR A N 1
ATOM 1309 C CA . THR A 1 169 ? 5.957 -17.123 17.805 1.00 77.62 169 THR A CA 1
ATOM 1310 C C . THR A 1 169 ? 6.884 -16.144 18.519 1.00 77.62 169 THR A C 1
ATOM 1312 O O . THR A 1 169 ? 6.550 -15.679 19.609 1.00 77.62 169 THR A O 1
ATOM 1315 N N . GLU A 1 170 ? 7.985 -15.746 17.883 1.00 78.38 170 GLU A N 1
ATOM 1316 C CA . GLU A 1 170 ? 8.919 -14.750 18.421 1.00 78.38 170 GLU A CA 1
ATOM 1317 C C . GLU A 1 170 ? 8.227 -13.401 18.678 1.00 78.38 170 GLU A C 1
ATOM 1319 O O . GLU A 1 170 ? 8.398 -12.795 19.740 1.00 78.38 170 GLU A O 1
ATOM 1324 N N . PHE A 1 171 ? 7.365 -12.952 17.759 1.00 66.19 171 PHE A N 1
ATOM 1325 C CA . PHE A 1 171 ? 6.587 -11.727 17.953 1.00 66.19 171 PHE A CA 1
ATOM 1326 C C . PHE A 1 171 ? 5.576 -11.832 19.096 1.00 66.19 171 PHE A C 1
ATOM 1328 O O . PHE A 1 171 ? 5.450 -10.883 19.873 1.00 66.19 171 PHE A O 1
ATOM 1335 N N . ARG A 1 172 ? 4.871 -12.964 19.233 1.00 77.38 172 ARG A N 1
ATOM 1336 C CA . ARG A 1 172 ? 3.951 -13.197 20.361 1.00 77.38 172 ARG A CA 1
ATOM 1337 C C . ARG A 1 172 ? 4.691 -13.128 21.693 1.00 77.38 172 ARG A C 1
ATOM 1339 O O . ARG A 1 172 ? 4.271 -12.382 22.572 1.00 77.38 172 ARG A O 1
ATOM 1346 N N . GLN A 1 173 ? 5.836 -13.800 21.795 1.00 88.62 173 GLN A N 1
ATOM 1347 C CA . GLN A 1 173 ? 6.674 -13.764 22.995 1.00 88.62 173 GLN A CA 1
ATOM 1348 C C . GLN A 1 173 ? 7.163 -12.346 23.307 1.00 88.62 173 GLN A C 1
ATOM 1350 O O . GLN A 1 173 ? 7.133 -11.915 24.460 1.00 88.62 173 GLN A O 1
ATOM 1355 N N . LYS A 1 174 ? 7.585 -11.583 22.290 1.00 86.69 174 LYS A N 1
ATOM 1356 C CA . LYS A 1 174 ? 7.998 -10.184 22.476 1.00 86.69 174 LYS A CA 1
ATOM 1357 C C . LYS A 1 174 ? 6.841 -9.309 22.969 1.00 86.69 174 LYS A C 1
ATOM 1359 O O . LYS A 1 174 ? 7.040 -8.502 23.876 1.00 86.69 174 LYS A O 1
ATOM 1364 N N . ALA A 1 175 ? 5.642 -9.477 22.410 1.00 76.25 175 ALA A N 1
ATOM 1365 C CA . ALA A 1 175 ? 4.451 -8.743 22.834 1.00 76.25 175 ALA A CA 1
ATOM 1366 C C . ALA A 1 175 ? 4.045 -9.081 24.278 1.00 76.25 175 ALA A C 1
ATOM 1368 O O . ALA A 1 175 ? 3.686 -8.188 25.041 1.00 76.25 175 ALA A O 1
ATOM 1369 N N . GLU A 1 176 ? 4.136 -10.350 24.675 1.00 92.38 176 GLU A N 1
ATOM 1370 C CA . GLU A 1 176 ? 3.875 -10.784 26.051 1.00 92.38 176 GLU A CA 1
ATOM 1371 C C . GLU A 1 176 ? 4.884 -10.198 27.044 1.00 92.38 176 GLU A C 1
ATOM 1373 O O . GLU A 1 176 ? 4.480 -9.695 28.092 1.00 92.38 176 GLU A O 1
ATOM 1378 N N . ARG A 1 177 ? 6.178 -10.169 26.695 1.00 92.94 177 ARG A N 1
ATOM 1379 C CA . ARG A 1 177 ? 7.212 -9.522 27.524 1.00 92.94 177 ARG A CA 1
ATOM 1380 C C . ARG A 1 177 ? 6.924 -8.039 27.739 1.00 92.94 177 ARG A C 1
ATOM 1382 O O . ARG A 1 177 ? 6.945 -7.583 28.876 1.00 92.94 177 ARG A O 1
ATOM 1389 N N . LEU A 1 178 ? 6.605 -7.311 26.667 1.00 87.44 178 LEU A N 1
ATOM 1390 C CA . LEU A 1 178 ? 6.272 -5.884 26.744 1.00 87.44 178 LEU A CA 1
ATOM 1391 C C . LEU A 1 178 ? 5.012 -5.627 27.581 1.00 87.44 178 LEU A C 1
ATOM 1393 O O . LEU A 1 178 ? 4.977 -4.678 28.357 1.00 87.44 178 LEU A O 1
ATOM 1397 N N . ARG A 1 179 ? 3.984 -6.480 27.467 1.00 90.56 179 ARG A N 1
ATOM 1398 C CA . ARG A 1 179 ? 2.779 -6.383 28.310 1.00 90.56 179 ARG A CA 1
ATOM 1399 C C . ARG A 1 179 ? 3.088 -6.588 29.788 1.00 90.56 179 ARG A C 1
ATOM 1401 O O . ARG A 1 179 ? 2.536 -5.872 30.621 1.00 90.56 179 ARG A O 1
ATOM 1408 N N . LYS A 1 180 ? 3.956 -7.550 30.110 1.00 94.88 180 LYS A N 1
ATOM 1409 C CA . LYS A 1 180 ? 4.386 -7.785 31.489 1.00 94.88 180 LYS A CA 1
ATOM 1410 C C . LYS A 1 180 ? 5.142 -6.576 32.038 1.00 94.88 180 LYS A C 1
ATOM 1412 O O . LYS A 1 180 ? 4.765 -6.068 33.083 1.00 94.88 180 LYS A O 1
ATOM 1417 N N . GLU A 1 181 ? 6.116 -6.059 31.288 1.00 95.19 181 GLU A N 1
ATOM 1418 C CA . GLU A 1 181 ? 6.873 -4.865 31.687 1.00 95.19 181 GLU A CA 1
ATOM 1419 C C . GLU A 1 181 ? 5.959 -3.651 31.917 1.00 95.19 181 GLU A C 1
ATOM 1421 O O . GLU A 1 181 ? 6.130 -2.913 32.885 1.00 95.19 181 GLU A O 1
ATOM 1426 N N . LEU A 1 182 ? 4.956 -3.459 31.053 1.00 93.38 182 LEU A N 1
ATOM 1427 C CA . LEU A 1 182 ? 3.974 -2.392 31.224 1.00 93.38 182 LEU A CA 1
ATOM 1428 C C . LEU A 1 182 ? 3.155 -2.577 32.508 1.00 93.38 182 LEU A C 1
ATOM 1430 O O . LEU A 1 182 ? 2.949 -1.613 33.235 1.00 93.38 182 LEU A O 1
ATOM 1434 N N . THR A 1 183 ? 2.728 -3.808 32.798 1.00 94.88 183 THR A N 1
ATOM 1435 C CA . THR A 1 183 ? 1.961 -4.135 34.011 1.00 94.88 183 THR A CA 1
ATOM 1436 C C . THR A 1 183 ? 2.779 -3.862 35.272 1.00 94.88 183 THR A C 1
ATOM 1438 O O . THR A 1 183 ? 2.275 -3.225 36.197 1.00 94.88 183 THR A O 1
ATOM 1441 N N . ASP A 1 184 ? 4.048 -4.275 35.284 1.00 95.25 184 ASP A N 1
ATOM 1442 C CA . ASP A 1 184 ? 4.960 -4.057 36.409 1.00 95.25 184 ASP A CA 1
ATOM 1443 C C . ASP A 1 184 ? 5.166 -2.547 36.656 1.00 95.25 184 ASP A C 1
ATOM 1445 O O . ASP A 1 184 ? 5.041 -2.076 37.789 1.00 95.25 184 ASP A O 1
ATOM 1449 N N . LYS A 1 185 ? 5.369 -1.756 35.589 1.00 93.81 185 LYS A N 1
ATOM 1450 C CA . LYS A 1 185 ? 5.474 -0.285 35.683 1.00 93.81 185 LYS A CA 1
ATOM 1451 C C . LYS A 1 185 ? 4.183 0.378 36.167 1.00 93.81 185 LYS A C 1
ATOM 1453 O O . LYS A 1 185 ? 4.243 1.359 36.906 1.00 93.81 185 LYS A O 1
ATOM 1458 N N . THR A 1 186 ? 3.015 -0.129 35.770 1.00 93.38 186 THR A N 1
ATOM 1459 C CA . THR A 1 186 ? 1.726 0.385 36.257 1.00 93.38 186 THR A CA 1
ATOM 1460 C C . THR A 1 186 ? 1.565 0.146 37.758 1.00 93.38 186 THR A C 1
ATOM 1462 O O . THR A 1 186 ? 1.193 1.071 38.475 1.00 93.38 186 THR A O 1
ATOM 1465 N N . GLN A 1 187 ? 1.911 -1.045 38.253 1.00 95.25 187 GLN A N 1
ATOM 1466 C CA . GLN A 1 187 ? 1.855 -1.348 39.688 1.00 95.25 187 GLN A CA 1
ATOM 1467 C C . GLN A 1 187 ? 2.831 -0.486 40.499 1.00 95.25 187 GLN A C 1
ATOM 1469 O O . GLN A 1 187 ? 2.485 0.002 41.576 1.00 95.25 187 GLN A O 1
ATOM 1474 N N . GLU A 1 188 ? 4.039 -0.260 39.978 1.00 95.81 188 GLU A N 1
ATOM 1475 C CA . GLU A 1 188 ? 5.013 0.640 40.599 1.00 95.81 188 GLU A CA 1
ATOM 1476 C C . GLU A 1 188 ? 4.462 2.071 40.707 1.00 95.81 188 GLU A C 1
ATOM 1478 O O . GLU A 1 188 ? 4.525 2.685 41.774 1.00 95.81 188 GLU A O 1
ATOM 1483 N N . TYR A 1 189 ? 3.840 2.575 39.638 1.00 92.06 189 TYR A N 1
ATOM 1484 C CA . TYR A 1 189 ? 3.202 3.891 39.622 1.00 92.06 189 TYR A CA 1
ATOM 1485 C C . TYR A 1 189 ? 2.050 4.012 40.636 1.00 92.06 189 TYR A C 1
ATOM 1487 O O . TYR A 1 189 ? 1.960 5.004 41.362 1.00 92.06 189 TYR A O 1
ATOM 1495 N N . GLU A 1 190 ? 1.183 3.002 40.731 1.00 95.50 190 GLU A N 1
ATOM 1496 C CA . GLU A 1 190 ? 0.080 2.976 41.703 1.00 95.50 190 GLU A CA 1
ATOM 1497 C C . GLU A 1 190 ? 0.584 2.978 43.150 1.00 95.50 190 GLU A C 1
ATOM 1499 O O . GLU A 1 190 ? 0.039 3.689 44.004 1.00 95.50 190 GLU A O 1
ATOM 1504 N N . LYS A 1 191 ? 1.667 2.241 43.422 1.00 95.00 191 LYS A N 1
ATOM 1505 C CA . LYS A 1 191 ? 2.317 2.235 44.734 1.00 95.00 191 LYS A CA 1
ATOM 1506 C C . LYS A 1 191 ? 2.882 3.613 45.080 1.00 95.00 191 LYS A C 1
ATOM 1508 O O . LYS A 1 191 ? 2.566 4.138 46.146 1.00 95.00 191 LYS A O 1
ATOM 1513 N N . ILE A 1 192 ? 3.627 4.232 44.160 1.00 92.88 192 ILE A N 1
ATOM 1514 C CA . ILE A 1 192 ? 4.176 5.587 44.340 1.00 92.88 192 ILE A CA 1
ATOM 1515 C C . ILE A 1 192 ? 3.057 6.594 44.640 1.00 92.88 192 ILE A C 1
ATOM 1517 O O . ILE A 1 192 ? 3.184 7.414 45.550 1.00 92.88 192 ILE A O 1
ATOM 1521 N N . ASN A 1 193 ? 1.938 6.525 43.916 1.00 91.19 193 ASN A N 1
ATOM 1522 C CA . ASN A 1 193 ? 0.799 7.414 44.150 1.00 91.19 193 ASN A CA 1
ATOM 1523 C C . ASN A 1 193 ? 0.133 7.187 45.512 1.00 91.19 193 ASN A C 1
ATOM 1525 O O . ASN A 1 193 ? -0.265 8.153 46.169 1.00 91.19 193 ASN A O 1
ATOM 1529 N N . THR A 1 194 ? 0.024 5.932 45.947 1.00 94.75 194 THR A N 1
ATOM 1530 C CA . THR A 1 194 ? -0.528 5.582 47.263 1.00 94.75 194 THR A CA 1
ATOM 1531 C C . THR A 1 194 ? 0.354 6.129 48.385 1.00 94.75 194 THR A C 1
ATOM 1533 O O . THR A 1 194 ? -0.150 6.793 49.294 1.00 94.75 194 THR A O 1
ATOM 1536 N N . ASP A 1 195 ? 1.670 5.938 48.277 1.00 93.44 195 ASP A N 1
ATOM 1537 C CA . ASP A 1 195 ? 2.652 6.437 49.242 1.00 93.44 195 ASP A CA 1
ATOM 1538 C C . ASP A 1 195 ? 2.651 7.975 49.289 1.00 93.44 195 ASP A C 1
ATOM 1540 O O . ASP A 1 195 ? 2.631 8.574 50.368 1.00 93.44 195 ASP A O 1
ATOM 1544 N N . LEU A 1 196 ? 2.566 8.635 48.128 1.00 91.81 196 LEU A N 1
ATOM 1545 C CA . LEU A 1 196 ? 2.451 10.092 48.036 1.00 91.81 196 LEU A CA 1
ATOM 1546 C C . LEU A 1 196 ? 1.171 10.610 48.709 1.00 91.81 196 LEU A C 1
ATOM 1548 O O . LEU A 1 196 ? 1.197 11.638 49.393 1.00 91.81 196 LEU A O 1
ATOM 1552 N N . HIS A 1 197 ? 0.044 9.921 48.525 1.00 90.88 197 HIS A N 1
ATOM 1553 C CA . HIS A 1 197 ? -1.213 10.293 49.169 1.00 90.88 197 HIS A CA 1
ATOM 1554 C C . HIS A 1 197 ? -1.143 10.098 50.693 1.00 90.88 197 HIS A C 1
ATOM 1556 O O . HIS A 1 197 ? -1.623 10.952 51.447 1.00 90.88 197 HIS A O 1
ATOM 1562 N N . ALA A 1 198 ? -0.539 9.005 51.165 1.00 89.25 198 ALA A N 1
ATOM 1563 C CA . ALA A 1 198 ? -0.332 8.756 52.589 1.00 89.25 198 ALA A CA 1
ATOM 1564 C C . ALA A 1 198 ? 0.562 9.835 53.225 1.00 89.25 198 ALA A C 1
ATOM 1566 O O . ALA A 1 198 ? 0.211 10.385 54.270 1.00 89.25 198 ALA A O 1
ATOM 1567 N N . PHE A 1 199 ? 1.652 10.210 52.549 1.00 88.81 199 PHE A N 1
ATOM 1568 C CA . PHE A 1 199 ? 2.549 11.282 52.981 1.00 88.81 199 PHE A CA 1
ATOM 1569 C C . PHE A 1 199 ? 1.827 12.633 53.091 1.00 88.81 199 PHE A C 1
ATOM 1571 O O . PHE A 1 199 ? 1.874 13.278 54.138 1.00 88.81 199 PHE A O 1
ATOM 1578 N N . LYS A 1 200 ? 1.068 13.037 52.060 1.00 86.81 200 LYS A N 1
ATOM 1579 C CA . LYS A 1 200 ? 0.274 14.282 52.087 1.00 86.81 200 LYS A CA 1
ATOM 1580 C C . LYS A 1 200 ? -0.734 14.312 53.241 1.00 86.81 200 LYS A C 1
ATOM 1582 O O . LYS A 1 200 ? -0.924 15.357 53.865 1.00 86.81 200 LYS A O 1
ATOM 1587 N N . LYS A 1 201 ? -1.366 13.174 53.549 1.00 86.38 201 LYS A N 1
ATOM 1588 C CA . LYS A 1 201 ? -2.297 13.038 54.680 1.00 86.38 201 LYS A CA 1
ATOM 1589 C C . LYS A 1 201 ? -1.586 13.160 56.035 1.00 86.38 201 LYS A C 1
ATOM 1591 O O . LYS A 1 201 ? -2.109 13.795 56.944 1.00 86.38 201 LYS A O 1
ATOM 1596 N N . ALA A 1 202 ? -0.388 12.594 56.173 1.00 80.31 202 ALA A N 1
ATOM 1597 C CA . ALA A 1 202 ? 0.413 12.726 57.390 1.00 80.31 202 ALA A CA 1
ATOM 1598 C C . ALA A 1 202 ? 0.851 14.183 57.634 1.00 80.31 202 ALA A C 1
ATOM 1600 O O . ALA A 1 202 ? 0.716 14.687 58.746 1.00 80.31 202 ALA A O 1
ATOM 1601 N N . CYS A 1 203 ? 1.290 14.889 56.587 1.00 77.44 203 CYS A N 1
ATOM 1602 C CA . CYS A 1 203 ? 1.675 16.300 56.687 1.00 77.44 203 CYS A CA 1
ATOM 1603 C C . CYS A 1 203 ? 0.507 17.237 57.026 1.00 77.44 203 CYS A C 1
ATOM 1605 O O . CYS A 1 203 ? 0.729 18.263 57.651 1.00 77.44 203 CYS A O 1
ATOM 1607 N N . SER A 1 204 ? -0.724 16.905 56.630 1.00 76.12 204 SER A N 1
ATOM 1608 C CA . SER A 1 204 ? -1.911 17.720 56.943 1.00 76.12 204 SER A CA 1
ATOM 1609 C C . SER A 1 204 ? -2.468 17.476 58.350 1.00 76.12 204 SER A C 1
ATOM 1611 O O . SER A 1 204 ? -3.129 18.355 58.894 1.00 76.12 204 SER A O 1
ATOM 1613 N N . ASN A 1 205 ? -2.177 16.321 58.959 1.00 67.44 205 ASN A N 1
ATOM 1614 C CA . ASN A 1 205 ? -2.582 16.000 60.332 1.00 67.44 205 ASN A CA 1
ATOM 1615 C C . ASN A 1 205 ? -1.608 16.522 61.399 1.00 67.44 205 ASN A C 1
ATOM 1617 O O . ASN A 1 205 ? -1.999 16.686 62.554 1.00 67.44 205 ASN A O 1
ATOM 1621 N N . ASN A 1 206 ? -0.360 16.807 61.026 1.00 60.88 206 ASN A N 1
ATOM 1622 C CA . ASN A 1 206 ? 0.575 17.528 61.880 1.00 60.88 206 ASN A CA 1
ATOM 1623 C C . ASN A 1 206 ? 0.344 19.030 61.666 1.00 60.88 206 ASN A C 1
ATOM 1625 O O . ASN A 1 206 ? 0.940 19.636 60.779 1.00 60.88 206 ASN A O 1
ATOM 1629 N N . GLY A 1 207 ? -0.576 19.613 62.441 1.00 59.16 207 GLY A N 1
ATOM 1630 C CA . GLY A 1 207 ? -0.770 21.067 62.494 1.00 59.16 207 GLY A CA 1
ATOM 1631 C C . GLY A 1 207 ? 0.532 21.812 62.840 1.00 59.16 207 GLY A C 1
ATOM 1632 O O . GLY A 1 207 ? 1.505 21.172 63.248 1.00 59.16 207 GLY A O 1
ATOM 1633 N N . PRO A 1 208 ? 0.582 23.148 62.663 1.00 54.41 208 PRO A N 1
ATOM 1634 C CA . PRO A 1 208 ? 1.810 23.917 62.847 1.00 54.41 208 PRO A CA 1
ATOM 1635 C C . PRO A 1 208 ? 2.414 23.633 64.224 1.00 54.41 208 PRO A C 1
ATOM 1637 O O . PRO A 1 208 ? 1.708 23.678 65.232 1.00 54.41 208 PRO A O 1
ATOM 1640 N N . ILE A 1 209 ? 3.710 23.312 64.243 1.00 57.47 209 ILE A N 1
ATOM 1641 C CA . ILE A 1 209 ? 4.481 23.190 65.479 1.00 57.47 209 ILE A CA 1
ATOM 1642 C C . ILE A 1 209 ? 4.420 24.569 66.136 1.00 57.47 209 ILE A C 1
ATOM 1644 O O . ILE A 1 209 ? 4.915 25.541 65.572 1.00 57.47 209 ILE A O 1
ATOM 1648 N N . SER A 1 210 ? 3.715 24.665 67.260 1.00 54.12 210 SER A N 1
ATOM 1649 C CA . SER A 1 210 ? 3.698 25.868 68.082 1.00 54.12 210 SER A CA 1
ATOM 1650 C C . SER A 1 210 ? 5.076 26.032 68.722 1.00 54.12 210 SER A C 1
ATOM 1652 O O . SER A 1 210 ? 5.490 25.132 69.459 1.00 54.12 210 SER A O 1
ATOM 1654 N N . ASP A 1 211 ? 5.749 27.141 68.404 1.00 52.41 211 ASP A N 1
ATOM 1655 C CA . ASP A 1 211 ? 6.959 27.631 69.083 1.00 52.41 211 ASP A CA 1
ATOM 1656 C C . ASP A 1 211 ? 6.723 27.887 70.583 1.00 52.41 211 ASP A C 1
ATOM 1658 O O . ASP A 1 211 ? 5.605 28.332 70.947 1.00 52.41 211 ASP A O 1
#

InterPro domains:
  IPR001258 NHL repeat [PF01436] (54-82)
  IPR011042 Six-bladed beta-propeller, TolB-like [G3DSA:2.120.10.30] (1-173)

pLDDT: mean 74.11, std 17.1, range [39.03, 96.62]

Sequence (211 aa):
NSRIQKWLLGASSGTTLTSYNELSSPNSIFVDTTSTKSQIVAGTGRSGNQTDQLSSPLGIKFDLRNLNLYVADYGNNRIEKFQFYTQSCAWYPDATTVASGGRVKGQLSNPMDIAINSQQNLIVPDYGNQRLEKYFLINNTIVTLATNIENQTAKEREVVTAESDQLKTEFRQKAERLRKELTDKTQEYEKINTDLHAFKKACSNNGPISD